Protein AF-0000000078759620 (afdb_homodimer)

Radius of gyration: 22.58 Å; Cα contacts (8 Å, |Δi|>4): 740; chains: 2; bounding box: 45×67×49 Å

InterPro domains:
  IPR012441 Protein of unknown function DUF1643 [PF07799] (22-163)

Solvent-accessible surface area (backbone atoms only — not comparable to full-atom values): 19292 Å² total; per-residue (Å²): 116,78,41,75,46,46,36,43,34,42,38,37,37,33,24,38,84,82,68,52,31,46,56,37,41,32,39,37,51,47,43,70,92,53,89,69,79,75,30,24,33,35,40,33,30,54,54,46,69,83,52,59,93,81,48,86,42,64,54,60,48,34,45,49,50,38,41,47,73,72,68,35,35,29,37,36,39,34,42,71,19,23,31,29,78,64,86,48,79,81,41,52,86,68,13,54,62,91,58,44,65,58,50,51,56,55,58,70,65,48,80,49,56,67,34,35,31,44,28,49,23,58,44,46,79,74,31,69,68,49,29,53,44,50,47,55,57,56,69,68,46,49,74,72,50,54,72,35,28,26,25,29,24,35,94,87,69,42,57,26,31,55,76,37,86,75,28,41,85,55,76,42,75,42,61,45,72,70,72,78,108,116,77,42,76,47,46,34,42,32,41,37,36,37,32,24,37,83,81,66,49,31,46,56,37,42,33,39,36,51,47,44,70,95,52,88,70,78,75,30,25,33,36,40,34,30,55,53,46,67,83,52,60,94,82,47,87,42,64,54,60,48,31,45,48,52,38,42,46,74,71,67,37,34,28,38,37,40,35,43,69,19,23,31,31,77,63,87,47,78,81,40,54,85,67,13,56,63,91,57,43,65,59,50,52,55,54,58,70,66,49,80,49,55,66,35,35,31,44,28,50,22,56,44,45,78,73,32,69,68,48,28,52,44,49,48,55,56,56,69,69,48,49,74,72,50,54,71,36,28,26,26,31,24,34,94,86,69,42,57,26,31,54,75,37,85,77,29,42,84,54,78,42,74,42,60,45,71,68,72,78,108

Foldseek 3Di:
DDDDKDKDKDWDWDADPVLQFTQKIKMFMDIPPDDDQAAEEEEEEAEAASDDSPDPPLQVVLVVLQCVVVPHRMYMYGYLFGGHPDPDPVCLVVRHDPCRLVVLLVVLPDPNYQAYEYQHFCCLVVPVSSVVSVVVSLVSHDPVHLQRYWYWAFPVRGGHHCPDPRPSNYTDIHHCVSSND/DDDDKDKDKDWDWDADPVLQFTQKIKMFMDIPPDDDQAAEEEEEEAEDASADSVDPPLQVVLVVLQCVVVPHRIYMYGYLFGGHPDPDPVCLVVRHDPCRLVVLLVVLPDPNYQAYEYQHFCCLVVPVSSVVSVVVSLVSHDPVHLQRYWYWAFPVRGGHHCPDPRPSNYTDIHHCVSSND

Sequence (362 aa):
MIEKELVTTQTEVWRDPHHTHRYVFKRQWAIKGKEAEDKLAVVITIRPTDTEPFTNDLSMLLIEKNIRQLGFTGFIAVNLFSYTKAKSPRVFLRGNDEQSLEILTTVFTEKKINTIIFACGSITATSQVAYEQAKTIYDQLSAKQKKMTKVLINAEGKLSHPLSIHVRNEWQLADHSLLFQMIEKELVTTQTEVWRDPHHTHRYVFKRQWAIKGKEAEDKLAVVITIRPTDTEPFTNDLSMLLIEKNIRQLGFTGFIAVNLFSYTKAKSPRVFLRGNDEQSLEILTTVFTEKKINTIIFACGSITATSQVAYEQAKTIYDQLSAKQKKMTKVLINAEGKLSHPLSIHVRNEWQLADHSLLFQ

pLDDT: mean 91.47, std 9.49, range [55.28, 98.81]

Nearest PDB structures (foldseek):
  8ew0-assembly1_E  TM=3.582E-01  e=7.496E-03  Bos taurus
  8ew0-assembly1_B  TM=3.559E-01  e=9.679E-03  Bos taurus
  8sk8-assembly1_A  TM=3.193E-01  e=7.496E-03  Homo sapiens
  8kgy-assembly1_D  TM=3.436E-01  e=2.691E-02  Homo sapiens
  2x7i-assembly1_A  TM=1.686E-01  e=7.006E-01  Staphylococcus aureus subsp. aureus MRSA252

Organism: Enterococcus faecium (strain ATCC BAA-472 / TX0016 / DO) (NCBI:txid333849)

Structure (mmCIF, N/CA/C/O backbone):
data_AF-0000000078759620-model_v1
#
loop_
_entity.id
_entity.type
_entity.pdbx_description
1 polymer 'DUF1643 domain-containing protein'
#
loop_
_atom_site.group_PDB
_atom_site.id
_atom_site.type_symbol
_atom_site.label_atom_id
_atom_site.label_alt_id
_atom_site.label_comp_id
_atom_site.label_asym_id
_atom_site.label_entity_id
_atom_site.label_seq_id
_atom_site.pdbx_PDB_ins_code
_atom_site.Cartn_x
_atom_site.Cartn_y
_atom_site.Cartn_z
_atom_site.occupancy
_atom_site.B_iso_or_equiv
_atom_site.auth_seq_id
_atom_site.auth_comp_id
_atom_site.auth_asym_id
_atom_site.auth_atom_id
_atom_site.pdbx_PDB_model_num
ATOM 1 N N . MET A 1 1 ? -21.203 10.5 15.758 1 86.19 1 MET A N 1
ATOM 2 C CA . MET A 1 1 ? -20.516 9.242 16.062 1 86.19 1 MET A CA 1
ATOM 3 C C . MET A 1 1 ? -19.375 8.984 15.086 1 86.19 1 MET A C 1
ATOM 5 O O . MET A 1 1 ? -19.5 9.305 13.898 1 86.19 1 MET A O 1
ATOM 9 N N . ILE A 1 2 ? -18.172 8.688 15.609 1 93 2 ILE A N 1
ATOM 10 C CA . ILE A 1 2 ? -17.016 8.43 14.758 1 93 2 ILE A CA 1
ATOM 11 C C . ILE A 1 2 ? -16.781 6.922 14.656 1 93 2 ILE A C 1
ATOM 13 O O . ILE A 1 2 ? -16.766 6.219 15.664 1 93 2 ILE A O 1
ATOM 17 N N . GLU A 1 3 ? -16.781 6.469 13.43 1 93.56 3 GLU A N 1
ATOM 18 C CA . GLU A 1 3 ? -16.438 5.074 13.172 1 93.56 3 GLU A CA 1
ATOM 19 C C . GLU A 1 3 ? -14.93 4.906 12.977 1 93.56 3 GLU A C 1
ATOM 21 O O . GLU A 1 3 ? -14.32 5.629 12.18 1 93.56 3 GLU A O 1
ATOM 26 N N . LYS A 1 4 ? -14.367 3.961 13.773 1 93.5 4 LYS A N 1
ATOM 27 C CA . LYS A 1 4 ? -12.953 3.641 13.648 1 93.5 4 LYS A CA 1
ATOM 28 C C . LYS A 1 4 ? -12.75 2.244 13.07 1 93.5 4 LYS A C 1
ATOM 30 O O . LYS A 1 4 ? -13.352 1.277 13.539 1 93.5 4 LYS A O 1
ATOM 35 N N . GLU A 1 5 ? -12.023 2.223 12.016 1 92.5 5 GLU A N 1
ATOM 36 C CA . GLU A 1 5 ? -11.656 0.955 11.391 1 92.5 5 GLU A CA 1
ATOM 37 C C . GLU A 1 5 ? -10.172 0.666 11.562 1 92.5 5 GLU A C 1
ATOM 39 O O . GLU A 1 5 ? -9.328 1.529 11.305 1 92.5 5 GLU A O 1
ATOM 44 N N . LEU A 1 6 ? -9.859 -0.523 12.102 1 94.38 6 LEU A N 1
ATOM 45 C CA . LEU A 1 6 ? -8.477 -0.938 12.312 1 94.38 6 LEU A CA 1
ATOM 46 C C . LEU A 1 6 ? -8.141 -2.164 11.469 1 94.38 6 LEU A C 1
ATOM 48 O O . LEU A 1 6 ? -8.828 -3.186 11.555 1 94.38 6 LEU A O 1
ATOM 52 N N . VAL A 1 7 ? -7.129 -2.039 10.641 1 92.88 7 VAL A N 1
ATOM 53 C CA . VAL A 1 7 ? -6.66 -3.133 9.797 1 92.88 7 VAL A CA 1
ATOM 54 C C . VAL A 1 7 ? -5.207 -3.463 10.141 1 92.88 7 VAL A C 1
ATOM 56 O O . VAL A 1 7 ? -4.359 -2.57 10.203 1 92.88 7 VAL A O 1
ATOM 59 N N . THR A 1 8 ? -4.934 -4.688 10.391 1 94.81 8 THR A N 1
ATOM 60 C CA . THR A 1 8 ? -3.57 -5.168 10.594 1 94.81 8 THR A CA 1
ATOM 61 C C . THR A 1 8 ? -3.09 -5.945 9.367 1 94.81 8 THR A C 1
ATOM 63 O O . THR A 1 8 ? -3.777 -6.852 8.898 1 94.81 8 THR A O 1
ATOM 66 N N . THR A 1 9 ? -1.981 -5.535 8.867 1 93 9 THR A N 1
ATOM 67 C CA . THR A 1 9 ? -1.406 -6.203 7.707 1 93 9 THR A CA 1
ATOM 68 C C . THR A 1 9 ? -0.021 -6.754 8.031 1 93 9 THR A C 1
ATOM 70 O O . THR A 1 9 ? 0.797 -6.07 8.648 1 93 9 THR A O 1
ATOM 73 N N . GLN A 1 10 ? 0.213 -7.98 7.691 1 95 10 GLN A N 1
ATOM 74 C CA . GLN A 1 10 ? 1.531 -8.602 7.781 1 95 10 GLN A CA 1
ATOM 75 C C . GLN A 1 10 ? 2.121 -8.844 6.395 1 95 10 GLN A C 1
ATOM 77 O O . GLN A 1 10 ? 1.461 -9.414 5.523 1 95 10 GLN A O 1
ATOM 82 N N . THR A 1 11 ? 3.301 -8.32 6.191 1 93.5 11 THR A N 1
ATOM 83 C CA . THR A 1 11 ? 4.016 -8.523 4.934 1 93.5 11 THR A CA 1
ATOM 84 C C . THR A 1 11 ? 5.316 -9.289 5.172 1 93.5 11 THR A C 1
ATOM 86 O O . THR A 1 11 ? 6.094 -8.938 6.062 1 93.5 11 THR A O 1
ATOM 89 N N . GLU A 1 12 ? 5.527 -10.312 4.434 1 94.5 12 GLU A N 1
ATOM 90 C CA . GLU A 1 12 ? 6.734 -11.133 4.512 1 94.5 12 GLU A CA 1
ATOM 91 C C . GLU A 1 12 ? 7.43 -11.219 3.156 1 94.5 12 GLU A C 1
ATOM 93 O O . GLU A 1 12 ? 6.777 -11.453 2.135 1 94.5 12 GLU A O 1
ATOM 98 N N . VAL A 1 13 ? 8.734 -10.977 3.164 1 93.62 13 VAL A N 1
ATOM 99 C CA . VAL A 1 13 ? 9.523 -11.07 1.937 1 93.62 13 VAL A CA 1
ATOM 100 C C . VAL A 1 13 ? 10.695 -12.023 2.141 1 93.62 13 VAL A C 1
ATOM 102 O O . VAL A 1 13 ? 11.398 -11.953 3.15 1 93.62 13 VAL A O 1
ATOM 105 N N . TRP A 1 14 ? 10.852 -12.961 1.197 1 95.62 14 TRP A N 1
ATOM 106 C CA . TRP A 1 14 ? 11.984 -13.891 1.188 1 95.62 14 TRP A CA 1
ATOM 107 C C . TRP A 1 14 ? 12.961 -13.547 0.074 1 95.62 14 TRP A C 1
ATOM 109 O O . TRP A 1 14 ? 12.578 -13.461 -1.096 1 95.62 14 TRP A O 1
ATOM 119 N N . ARG A 1 15 ? 14.242 -13.398 0.473 1 94.31 15 ARG A N 1
ATOM 120 C CA . ARG A 1 15 ? 15.281 -13.031 -0.483 1 94.31 15 ARG A CA 1
ATOM 121 C C . ARG A 1 15 ? 16.578 -13.789 -0.204 1 94.31 15 ARG A C 1
ATOM 123 O O . ARG A 1 15 ? 16.734 -14.383 0.861 1 94.31 15 ARG A O 1
ATOM 130 N N . ASP A 1 16 ? 17.344 -13.781 -1.254 1 94.25 16 ASP A N 1
ATOM 131 C CA . ASP A 1 16 ? 18.719 -14.219 -0.992 1 94.25 16 ASP A CA 1
ATOM 132 C C . ASP A 1 16 ? 19.5 -13.141 -0.252 1 94.25 16 ASP A C 1
ATOM 134 O O . ASP A 1 16 ? 19.109 -11.969 -0.248 1 94.25 16 ASP A O 1
ATOM 138 N N . PRO A 1 17 ? 20.609 -13.508 0.39 1 93.06 17 PRO A N 1
ATOM 139 C CA . PRO A 1 17 ? 21.359 -12.555 1.218 1 93.06 17 PRO A CA 1
ATOM 140 C C . PRO A 1 17 ? 21.891 -11.367 0.418 1 93.06 17 PRO A C 1
ATOM 142 O O . PRO A 1 17 ? 22.125 -10.297 0.981 1 93.06 17 PRO A O 1
ATOM 145 N N . HIS A 1 18 ? 22.078 -11.523 -0.892 1 90.94 18 HIS A N 1
ATOM 146 C CA . HIS A 1 18 ? 22.656 -10.461 -1.71 1 90.94 18 HIS A CA 1
ATOM 147 C C . HIS A 1 18 ? 21.562 -9.633 -2.383 1 90.94 18 HIS A C 1
ATOM 149 O O . HIS A 1 18 ? 21.859 -8.695 -3.123 1 90.94 18 HIS A O 1
ATOM 155 N N . HIS A 1 19 ? 20.328 -9.945 -2.188 1 89.81 19 HIS A N 1
ATOM 156 C CA . HIS A 1 19 ? 19.172 -9.227 -2.703 1 89.81 19 HIS A CA 1
ATOM 157 C C . HIS A 1 19 ? 19.172 -9.203 -4.227 1 89.81 19 HIS A C 1
ATOM 159 O O . HIS A 1 19 ? 18.844 -8.18 -4.832 1 89.81 19 HIS A O 1
ATOM 165 N N . THR A 1 20 ? 19.594 -10.281 -4.766 1 90.56 20 THR A N 1
ATOM 166 C CA . THR A 1 20 ? 19.547 -10.43 -6.219 1 90.56 20 THR A CA 1
ATOM 167 C C . THR A 1 20 ? 18.344 -11.281 -6.629 1 90.56 20 THR A C 1
ATOM 169 O O . THR A 1 20 ? 17.922 -11.258 -7.789 1 90.56 20 THR A O 1
ATOM 172 N N . HIS A 1 21 ? 17.859 -12.086 -5.688 1 93.31 21 HIS A N 1
ATOM 173 C CA . HIS A 1 21 ? 16.672 -12.898 -5.898 1 93.31 21 HIS A CA 1
ATOM 174 C C . HIS A 1 21 ? 15.609 -12.594 -4.852 1 93.31 21 HIS A C 1
ATOM 176 O O . HIS A 1 21 ? 15.906 -12.5 -3.658 1 93.31 21 HIS A O 1
ATOM 182 N N . ARG A 1 22 ? 14.508 -12.367 -5.254 1 94.31 22 ARG A N 1
ATOM 183 C CA . ARG A 1 22 ? 13.344 -12.375 -4.379 1 94.31 22 ARG A CA 1
ATOM 184 C C . ARG A 1 22 ? 12.438 -13.562 -4.688 1 94.31 22 ARG A C 1
ATOM 186 O O . ARG A 1 22 ? 11.945 -13.703 -5.809 1 94.31 22 ARG A O 1
ATOM 193 N N . TYR A 1 23 ? 12.125 -14.328 -3.699 1 96 23 TYR A N 1
ATOM 194 C CA . TYR A 1 23 ? 11.43 -15.594 -3.908 1 96 23 TYR A CA 1
ATOM 195 C C . TYR A 1 23 ? 9.945 -15.453 -3.607 1 96 23 TYR A C 1
ATOM 197 O O . TYR A 1 23 ? 9.109 -16.047 -4.297 1 96 23 TYR A O 1
ATOM 205 N N . VAL A 1 24 ? 9.719 -14.734 -2.521 1 96.25 24 VAL A N 1
ATOM 206 C CA . VAL A 1 24 ? 8.352 -14.695 -2.023 1 96.25 24 VAL A CA 1
ATOM 207 C C . VAL A 1 24 ? 8.016 -13.289 -1.538 1 96.25 24 VAL A C 1
ATOM 209 O O . VAL A 1 24 ? 8.836 -12.633 -0.888 1 96.25 24 VAL A O 1
ATOM 212 N N . PHE A 1 25 ? 6.938 -12.766 -1.889 1 94.62 25 PHE A N 1
ATOM 213 C CA . PHE A 1 25 ? 6.246 -11.664 -1.239 1 94.62 25 PHE A CA 1
ATOM 214 C C . PHE A 1 25 ? 4.875 -12.094 -0.736 1 94.62 25 PHE A C 1
ATOM 216 O O . PHE A 1 25 ? 4.004 -12.453 -1.53 1 94.62 25 PHE A O 1
ATOM 223 N N . LYS A 1 26 ? 4.699 -12.125 0.523 1 95.62 26 LYS A N 1
ATOM 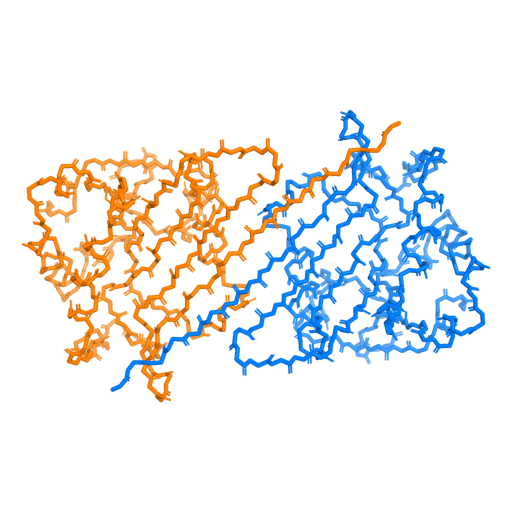224 C CA . LYS A 1 26 ? 3.439 -12.547 1.13 1 95.62 26 LYS A CA 1
ATOM 225 C C . LYS A 1 26 ? 2.809 -11.414 1.936 1 95.62 26 LYS A C 1
ATOM 227 O O . LYS A 1 26 ? 3.49 -10.75 2.719 1 95.62 26 LYS A O 1
ATOM 232 N N . ARG A 1 27 ? 1.529 -11.18 1.748 1 94.75 27 ARG A N 1
ATOM 233 C CA . ARG A 1 27 ? 0.808 -10.156 2.5 1 94.75 27 ARG A CA 1
ATOM 234 C C . ARG A 1 27 ? -0.561 -10.664 2.941 1 94.75 27 ARG A C 1
ATOM 236 O O . ARG A 1 27 ? -1.292 -11.266 2.146 1 94.75 27 ARG A O 1
ATOM 243 N N . GLN A 1 28 ? -0.867 -10.5 4.18 1 95.69 28 GLN A N 1
ATOM 244 C CA . GLN A 1 28 ? -2.141 -10.891 4.773 1 95.69 28 GLN A CA 1
ATOM 245 C C . GLN A 1 28 ? -2.709 -9.766 5.641 1 95.69 28 GLN A C 1
ATOM 247 O O . GLN A 1 28 ? -1.956 -9.039 6.289 1 95.69 28 GLN A O 1
ATOM 252 N N . TRP A 1 29 ? -3.977 -9.648 5.648 1 94.31 29 TRP A N 1
ATOM 253 C CA . TRP A 1 29 ? -4.602 -8.57 6.406 1 94.31 29 TRP A CA 1
ATOM 254 C C . TRP A 1 29 ? -5.809 -9.078 7.184 1 94.31 29 TRP A C 1
ATOM 256 O O . TRP A 1 29 ? -6.426 -10.078 6.805 1 94.31 29 TRP A O 1
ATOM 266 N N . ALA A 1 30 ? -6.062 -8.438 8.258 1 94.56 30 ALA A N 1
ATOM 267 C CA . ALA A 1 30 ? -7.215 -8.695 9.117 1 94.56 30 ALA A CA 1
ATOM 268 C C . ALA A 1 30 ? -7.867 -7.395 9.57 1 94.56 30 ALA A C 1
ATOM 270 O O . ALA A 1 30 ? -7.176 -6.402 9.82 1 94.56 30 ALA A O 1
ATOM 271 N N . ILE A 1 31 ? -9.141 -7.395 9.586 1 91.12 31 ILE A N 1
ATOM 272 C CA . ILE A 1 31 ? -9.898 -6.25 10.07 1 91.12 31 ILE A CA 1
ATOM 273 C C . ILE A 1 31 ? -10.43 -6.539 11.477 1 91.12 31 ILE A C 1
ATOM 275 O O . ILE A 1 31 ? -11.078 -7.562 11.703 1 91.12 31 ILE A O 1
ATOM 279 N N . LYS A 1 32 ? -10.094 -5.609 12.391 1 92 32 LYS A N 1
ATOM 280 C CA . LYS A 1 32 ? -10.539 -5.816 13.766 1 92 32 LYS A CA 1
ATOM 281 C C . LYS A 1 32 ? -12.062 -5.934 13.836 1 92 32 LYS A C 1
ATOM 283 O O . LYS A 1 32 ? -12.781 -5.105 13.266 1 92 32 LYS A O 1
ATOM 288 N N . GLY A 1 33 ? -12.539 -6.883 14.516 1 91.19 33 GLY A N 1
ATOM 289 C CA . GLY A 1 33 ? -13.969 -7.066 14.711 1 91.19 33 GLY A CA 1
ATOM 290 C C . GLY A 1 33 ? -14.648 -7.793 13.57 1 91.19 33 GLY A C 1
ATOM 291 O O . GLY A 1 33 ? -15.844 -8.062 13.617 1 91.19 33 GLY A O 1
ATOM 292 N N . LYS A 1 34 ? -13.938 -8 12.5 1 88.12 34 LYS A N 1
ATOM 293 C CA . LYS A 1 34 ? -14.453 -8.766 11.375 1 88.12 34 LYS A CA 1
ATOM 294 C C . LYS A 1 34 ? -13.641 -10.047 11.156 1 88.12 34 LYS A C 1
ATOM 296 O O . LYS A 1 34 ? -12.789 -10.109 10.273 1 88.12 34 LYS A O 1
ATOM 301 N N . GLU A 1 35 ? -13.875 -11.008 12.008 1 86.31 35 GLU A N 1
ATOM 302 C CA . GLU A 1 35 ? -13.133 -12.266 11.906 1 86.31 35 GLU A CA 1
ATOM 303 C C . GLU A 1 35 ? -13.477 -13 10.617 1 86.31 35 GLU A C 1
ATOM 305 O O . GLU A 1 35 ? -14.648 -13.125 10.25 1 86.31 35 GLU A O 1
ATOM 310 N N . ALA A 1 36 ? -12.539 -13.25 9.844 1 88.25 36 ALA A N 1
ATOM 311 C CA . ALA A 1 36 ? -12.68 -14.031 8.617 1 88.25 36 ALA A CA 1
ATOM 312 C C . ALA A 1 36 ? -11.641 -15.141 8.555 1 88.25 36 ALA A C 1
ATOM 314 O O . ALA A 1 36 ? -10.539 -15.008 9.094 1 88.25 36 ALA A O 1
ATOM 315 N N . GLU A 1 37 ? -12.031 -16.219 8 1 92.06 37 GLU A N 1
ATOM 316 C CA . GLU A 1 37 ? -11.07 -17.281 7.73 1 92.06 37 GLU A CA 1
ATOM 317 C C . GLU A 1 37 ? -9.992 -16.812 6.75 1 92.06 37 GLU A C 1
ATOM 319 O O . GLU A 1 37 ? -10.289 -16.109 5.789 1 92.06 37 GLU A O 1
ATOM 324 N N . ASP A 1 38 ? -8.812 -17.234 7.039 1 93.06 38 ASP A N 1
ATOM 325 C CA . ASP A 1 38 ? -7.723 -16.891 6.129 1 93.06 38 ASP A CA 1
ATOM 326 C C . ASP A 1 38 ? -7.922 -17.562 4.766 1 93.06 38 ASP A C 1
ATOM 328 O O . ASP A 1 38 ? -8.102 -18.781 4.684 1 93.06 38 ASP A O 1
ATOM 332 N N . LYS A 1 39 ? -7.992 -16.828 3.812 1 96.88 39 LYS A N 1
ATOM 333 C CA . LYS A 1 39 ? -8.047 -17.25 2.416 1 96.88 39 LYS A CA 1
ATOM 334 C C . LYS A 1 39 ? -6.93 -16.594 1.601 1 96.88 39 LYS A C 1
ATOM 336 O O . LYS A 1 39 ? -6.949 -15.391 1.361 1 96.88 39 LYS A O 1
ATOM 341 N N . LEU A 1 40 ? -6.012 -17.469 1.155 1 98.25 40 LEU A N 1
ATOM 342 C CA . LEU A 1 40 ? -4.844 -16.938 0.466 1 98.25 40 LEU A CA 1
ATOM 343 C C . LEU A 1 40 ? -4.875 -17.281 -1.016 1 98.25 40 LEU A C 1
ATOM 345 O O . LEU A 1 40 ? -5.246 -18.406 -1.382 1 98.25 40 LEU A O 1
ATOM 349 N N . ALA A 1 41 ? -4.559 -16.359 -1.844 1 98.69 41 ALA A N 1
ATOM 350 C CA . ALA A 1 41 ? -4.289 -16.625 -3.254 1 98.69 41 ALA A CA 1
ATOM 351 C C . ALA A 1 41 ? -2.787 -16.609 -3.537 1 98.69 41 ALA A C 1
ATOM 353 O O . ALA A 1 41 ? -2.064 -15.758 -3.008 1 98.69 41 ALA A O 1
ATOM 354 N N . VAL A 1 42 ? -2.338 -17.562 -4.27 1 98.75 42 VAL A N 1
ATOM 355 C CA . VAL A 1 42 ? -0.999 -17.453 -4.836 1 98.75 42 VAL A CA 1
ATOM 356 C C . VAL A 1 42 ? -1.068 -16.766 -6.203 1 98.75 42 VAL A C 1
ATOM 358 O O . VAL A 1 42 ? -1.897 -17.141 -7.039 1 98.75 42 VAL A O 1
ATOM 361 N N . VAL A 1 43 ? -0.296 -15.734 -6.402 1 98.38 43 VAL A N 1
ATOM 362 C CA . VAL A 1 43 ? -0.225 -15.055 -7.688 1 98.38 43 VAL A CA 1
ATOM 363 C C . VAL A 1 43 ? 1.174 -15.211 -8.281 1 98.38 43 VAL A C 1
ATOM 365 O O . VAL A 1 43 ? 2.16 -14.773 -7.68 1 98.38 43 VAL A O 1
ATOM 368 N N . ILE A 1 44 ? 1.255 -15.859 -9.414 1 98.19 44 ILE A N 1
ATOM 369 C CA . ILE A 1 44 ? 2.525 -16.109 -10.086 1 98.19 44 ILE A CA 1
ATOM 370 C C . ILE A 1 44 ? 2.705 -15.141 -11.242 1 98.19 44 ILE A C 1
ATOM 372 O O . ILE A 1 44 ? 1.932 -15.164 -12.203 1 98.19 44 ILE A O 1
ATOM 376 N N . THR A 1 45 ? 3.678 -14.289 -11.18 1 96.81 45 THR A N 1
ATOM 377 C CA . THR A 1 45 ? 4.008 -13.383 -12.273 1 96.81 45 THR A CA 1
ATOM 378 C C . THR A 1 45 ? 5.391 -13.695 -12.836 1 96.81 45 THR A C 1
ATOM 380 O O . THR A 1 45 ? 5.906 -14.805 -12.648 1 96.81 45 THR A O 1
ATOM 383 N N . ILE A 1 46 ? 5.992 -12.766 -13.617 1 95 46 ILE A N 1
ATOM 384 C CA . ILE A 1 46 ? 7.168 -13.078 -14.422 1 95 46 ILE A CA 1
ATOM 385 C C . ILE A 1 46 ? 8.43 -12.977 -13.562 1 95 46 ILE A C 1
ATOM 387 O O . ILE A 1 46 ? 9.172 -13.945 -13.43 1 95 46 ILE A O 1
ATOM 391 N N . ARG A 1 47 ? 8.711 -11.844 -13.047 1 92.44 47 ARG A N 1
ATOM 392 C CA . ARG A 1 47 ? 9.883 -11.539 -12.242 1 92.44 47 ARG A CA 1
ATOM 393 C C . ARG A 1 47 ? 9.594 -10.398 -11.273 1 92.44 47 ARG A C 1
ATOM 395 O O . ARG A 1 47 ? 8.727 -9.562 -11.523 1 92.44 47 ARG A O 1
ATOM 402 N N . PRO A 1 48 ? 10.336 -10.453 -10.148 1 89.81 48 PRO A N 1
ATOM 403 C CA . PRO A 1 48 ? 10.125 -9.352 -9.203 1 89.81 48 PRO A CA 1
ATOM 404 C C . PRO A 1 48 ? 10.867 -8.078 -9.602 1 89.81 48 PRO A C 1
ATOM 406 O O . PRO A 1 48 ? 11.867 -8.141 -10.328 1 89.81 48 PRO A O 1
ATOM 409 N N . THR A 1 49 ? 10.258 -7.016 -9.312 1 74.62 49 THR A N 1
ATOM 410 C CA . THR A 1 49 ? 10.992 -5.766 -9.445 1 74.62 49 THR A CA 1
ATOM 411 C C . THR A 1 49 ? 11.719 -5.418 -8.148 1 74.62 49 THR A C 1
ATOM 413 O O . THR A 1 49 ? 11.305 -5.848 -7.07 1 74.62 49 THR A O 1
ATOM 416 N N . ASP A 1 50 ? 13 -5.113 -8.195 1 60.78 50 ASP A N 1
ATOM 417 C CA . ASP A 1 50 ? 13.828 -4.785 -7.035 1 60.78 50 ASP A CA 1
ATOM 418 C C . ASP A 1 50 ? 13.156 -3.732 -6.156 1 60.78 50 ASP A C 1
ATOM 420 O O . ASP A 1 50 ? 13.461 -2.543 -6.262 1 60.78 50 ASP A O 1
ATOM 424 N N . THR A 1 51 ? 11.953 -4.012 -5.879 1 57.12 51 THR A N 1
ATOM 425 C CA . THR A 1 51 ? 11.414 -2.916 -5.078 1 57.12 51 THR A CA 1
ATOM 426 C C . THR A 1 51 ? 11.336 -3.311 -3.605 1 57.12 51 THR A C 1
ATOM 428 O O . THR A 1 51 ? 11.211 -4.492 -3.281 1 57.12 51 THR A O 1
ATOM 431 N N . GLU A 1 52 ? 11.805 -2.508 -2.77 1 58.81 52 GLU A N 1
ATOM 432 C CA . GLU A 1 52 ? 11.625 -2.65 -1.328 1 58.81 52 GLU A CA 1
ATOM 433 C C . GLU A 1 52 ? 10.195 -3.055 -0.987 1 58.81 52 GLU A C 1
ATOM 435 O O . GLU A 1 52 ? 9.25 -2.641 -1.662 1 58.81 52 GLU A O 1
ATOM 440 N N . PRO A 1 53 ? 10.055 -4.164 -0.116 1 55.28 53 PRO A N 1
ATOM 441 C CA . PRO A 1 53 ? 8.75 -4.699 0.275 1 55.28 53 PRO A CA 1
ATOM 442 C C . PRO A 1 53 ? 7.707 -3.604 0.491 1 55.28 53 PRO A C 1
ATOM 444 O O . PRO A 1 53 ? 6.504 -3.867 0.407 1 55.28 53 PRO A O 1
ATOM 447 N N . PHE A 1 54 ? 8.203 -2.498 0.901 1 56.78 54 PHE A N 1
ATOM 448 C CA . PHE A 1 54 ? 7.242 -1.464 1.268 1 56.78 54 PHE A CA 1
ATOM 449 C C . PHE A 1 54 ? 7.035 -0.484 0.118 1 56.78 54 PHE A C 1
ATOM 451 O O . PHE A 1 54 ? 6.227 0.44 0.221 1 56.78 54 PHE A O 1
ATOM 458 N N . THR A 1 55 ? 7.867 -0.857 -0.907 1 56.81 55 THR A N 1
ATOM 459 C CA . THR A 1 55 ? 7.812 0.124 -1.985 1 56.81 55 THR A CA 1
ATOM 460 C C . THR A 1 55 ? 6.566 -0.079 -2.838 1 56.81 55 THR A C 1
ATOM 462 O O . THR A 1 55 ? 5.922 -1.127 -2.766 1 56.81 55 THR A O 1
ATOM 465 N N . ASN A 1 56 ? 6.027 1.094 -3.338 1 59.06 56 ASN A N 1
ATOM 466 C CA . ASN A 1 56 ? 4.992 1.435 -4.305 1 59.06 56 ASN A CA 1
ATOM 467 C C . ASN A 1 56 ? 5.125 0.613 -5.586 1 59.06 56 ASN A C 1
ATOM 469 O O . ASN A 1 56 ? 5.176 1.169 -6.684 1 59.06 56 ASN A O 1
ATOM 473 N N . ASP A 1 57 ? 5.309 -0.601 -5.398 1 73.81 57 ASP A N 1
ATOM 474 C CA . ASP A 1 57 ? 5.285 -1.455 -6.582 1 73.81 57 ASP A CA 1
ATOM 475 C C . ASP A 1 57 ? 3.869 -1.588 -7.141 1 73.81 57 ASP A C 1
ATOM 477 O O . ASP A 1 57 ? 2.994 -2.166 -6.492 1 73.81 57 ASP A O 1
ATOM 481 N N . LEU A 1 58 ? 3.662 -0.944 -8.305 1 79.25 58 LEU A N 1
ATOM 482 C CA . LEU A 1 58 ? 2.346 -0.889 -8.93 1 79.25 58 LEU A CA 1
ATOM 483 C C . LEU A 1 58 ? 1.765 -2.289 -9.102 1 79.25 58 LEU A C 1
ATOM 485 O O . LEU A 1 58 ? 0.563 -2.494 -8.914 1 79.25 58 LEU A O 1
ATOM 489 N N . SER A 1 59 ? 2.672 -3.26 -9.398 1 86.88 59 SER A N 1
ATOM 490 C CA . SER A 1 59 ? 2.166 -4.621 -9.555 1 86.88 59 SER A CA 1
ATOM 491 C C . SER A 1 59 ? 1.56 -5.141 -8.258 1 86.88 59 SER A C 1
ATOM 493 O O . SER A 1 59 ? 0.453 -5.684 -8.258 1 86.88 59 SER A O 1
ATOM 495 N N . MET A 1 60 ? 2.27 -4.953 -7.113 1 89.31 60 MET A N 1
ATOM 496 C CA . MET A 1 60 ? 1.788 -5.445 -5.824 1 89.31 60 MET A CA 1
ATOM 497 C C . MET A 1 60 ? 0.508 -4.727 -5.414 1 89.31 60 MET A C 1
ATOM 499 O O . MET A 1 60 ? -0.394 -5.336 -4.836 1 89.31 60 MET A O 1
ATOM 503 N N . LEU A 1 61 ? 0.472 -3.455 -5.734 1 84.19 61 LEU A N 1
ATOM 504 C CA . LEU A 1 61 ? -0.727 -2.684 -5.426 1 84.19 61 LEU A CA 1
ATOM 505 C C . LEU A 1 61 ? -1.931 -3.221 -6.191 1 84.19 61 LEU A C 1
ATOM 507 O O . LEU A 1 61 ? -3.01 -3.395 -5.617 1 84.19 61 LEU A O 1
ATOM 511 N N . LEU A 1 62 ? -1.739 -3.412 -7.465 1 89 62 LEU A N 1
ATOM 512 C CA . LEU A 1 62 ? -2.83 -3.889 -8.312 1 89 62 LEU A CA 1
ATOM 513 C C . LEU A 1 62 ? -3.223 -5.312 -7.938 1 89 62 LEU A C 1
ATOM 515 O O . LEU A 1 62 ? -4.406 -5.664 -7.965 1 89 62 LEU A O 1
ATOM 519 N N . ILE A 1 63 ? -2.234 -6.102 -7.578 1 93.06 63 ILE A N 1
ATOM 520 C CA . ILE A 1 63 ? -2.52 -7.457 -7.113 1 93.06 63 ILE A CA 1
ATOM 521 C C . ILE A 1 63 ? -3.338 -7.398 -5.824 1 93.06 63 ILE A C 1
ATOM 523 O O . ILE A 1 63 ? -4.387 -8.039 -5.719 1 93.06 63 ILE A O 1
ATOM 527 N N . GLU A 1 64 ? -2.906 -6.645 -4.891 1 91.62 64 GLU A N 1
ATOM 528 C CA . GLU A 1 64 ? -3.625 -6.559 -3.625 1 91.62 64 GLU A CA 1
ATOM 529 C C . GLU A 1 64 ? -5.055 -6.062 -3.832 1 91.62 64 GLU A C 1
ATOM 531 O O . GLU A 1 64 ? -6 -6.621 -3.275 1 91.62 64 GLU A O 1
ATOM 536 N N . LYS A 1 65 ? -5.188 -5.012 -4.586 1 88.44 65 LYS A N 1
ATOM 537 C CA . LYS A 1 65 ? -6.508 -4.453 -4.867 1 88.44 65 LYS A CA 1
ATOM 538 C C . LYS A 1 65 ? -7.453 -5.527 -5.402 1 88.44 65 LYS A C 1
ATOM 540 O O . LYS A 1 65 ? -8.57 -5.68 -4.91 1 88.44 65 LYS A O 1
ATOM 545 N N . ASN A 1 66 ? -7.02 -6.238 -6.363 1 94.12 66 ASN A N 1
ATOM 546 C CA . ASN A 1 66 ? -7.883 -7.211 -7.027 1 94.12 66 ASN A CA 1
ATOM 547 C C . ASN A 1 66 ? -8.094 -8.453 -6.168 1 94.12 66 ASN A C 1
ATOM 549 O O . ASN A 1 66 ? -9.172 -9.047 -6.184 1 94.12 66 ASN A O 1
ATOM 553 N N . ILE A 1 67 ? -7.059 -8.828 -5.352 1 95.69 67 ILE A N 1
ATOM 554 C CA . ILE A 1 67 ? -7.191 -9.969 -4.441 1 95.69 67 ILE A CA 1
ATOM 555 C C . ILE A 1 67 ? -8.203 -9.633 -3.348 1 95.69 67 ILE A C 1
ATOM 557 O O . ILE A 1 67 ? -9.008 -10.484 -2.963 1 95.69 67 ILE A O 1
ATOM 561 N N . ARG A 1 68 ? -8.203 -8.43 -2.871 1 92.19 68 ARG A N 1
ATOM 562 C CA . ARG A 1 68 ? -9.203 -7.98 -1.912 1 92.19 68 ARG A CA 1
ATOM 563 C C . ARG A 1 68 ? -10.602 -8.023 -2.521 1 92.19 68 ARG A C 1
ATOM 565 O O . ARG A 1 68 ? -11.547 -8.5 -1.89 1 92.19 68 ARG A O 1
ATOM 572 N N . GLN A 1 69 ? -10.711 -7.566 -3.715 1 92.69 69 GLN A N 1
ATOM 573 C CA . GLN A 1 69 ? -12 -7.543 -4.402 1 92.69 69 GLN A CA 1
ATOM 574 C C . GLN A 1 69 ? -12.539 -8.953 -4.605 1 92.69 69 GLN A C 1
ATOM 576 O O . GLN A 1 69 ? -13.758 -9.164 -4.605 1 92.69 69 GLN A O 1
ATOM 581 N N . LEU A 1 70 ? -11.672 -9.875 -4.754 1 95.88 70 LEU A N 1
ATOM 582 C CA . LEU A 1 70 ? -12.07 -11.266 -4.957 1 95.88 70 LEU A CA 1
ATOM 583 C C . LEU A 1 70 ? -12.414 -11.93 -3.629 1 95.88 70 LEU A C 1
ATOM 585 O O . LEU A 1 70 ? -12.828 -13.094 -3.602 1 95.88 70 LEU A O 1
ATOM 589 N N . GLY A 1 71 ? -12.188 -11.273 -2.516 1 93.94 71 GLY A N 1
ATOM 590 C CA . GLY A 1 71 ? -12.664 -11.742 -1.223 1 93.94 71 GLY A CA 1
ATOM 591 C C . GLY A 1 71 ? -11.602 -12.469 -0.425 1 93.94 71 GLY A C 1
ATOM 592 O O . GLY A 1 71 ? -11.906 -13.125 0.575 1 93.94 71 GLY A O 1
ATOM 593 N N . PHE A 1 72 ? -10.375 -12.367 -0.851 1 96.81 72 PHE A N 1
ATOM 594 C CA . PHE A 1 72 ? -9.289 -13.016 -0.123 1 96.81 72 PHE A CA 1
ATOM 595 C C . PHE A 1 72 ? -8.82 -12.141 1.033 1 96.81 72 PHE A C 1
ATOM 597 O O . PHE A 1 72 ? -9.102 -10.938 1.068 1 96.81 72 PHE A O 1
ATOM 604 N N . THR A 1 73 ? -8.109 -12.758 1.999 1 96.31 73 THR A N 1
ATOM 605 C CA . THR A 1 73 ? -7.578 -12.047 3.156 1 96.31 73 THR A CA 1
ATOM 606 C C . THR A 1 73 ? -6.07 -11.875 3.039 1 96.31 73 THR A C 1
ATOM 608 O O . THR A 1 73 ? -5.41 -11.453 3.992 1 96.31 73 THR A O 1
ATOM 611 N N . GLY A 1 74 ? -5.488 -12.273 1.946 1 96.25 74 GLY A N 1
ATOM 612 C CA . GLY A 1 74 ? -4.07 -12.125 1.667 1 96.25 74 GLY A CA 1
ATOM 613 C C . GLY A 1 74 ? -3.641 -12.797 0.375 1 96.25 74 GLY A C 1
ATOM 614 O O . GLY A 1 74 ? -4.457 -13.414 -0.309 1 96.25 74 GLY A O 1
ATOM 615 N N . PHE A 1 75 ? -2.393 -12.602 0.034 1 97.19 75 PHE A N 1
ATOM 616 C CA . PHE A 1 75 ? -1.84 -13.258 -1.146 1 97.19 75 PHE A CA 1
ATOM 617 C C . PHE A 1 75 ? -0.352 -13.539 -0.965 1 97.19 75 PHE A C 1
ATOM 619 O O . PHE A 1 75 ? 0.298 -12.93 -0.109 1 97.19 75 PHE A O 1
ATOM 626 N N . ILE A 1 76 ? 0.095 -14.547 -1.693 1 97.88 76 ILE A N 1
ATOM 627 C CA . ILE A 1 76 ? 1.51 -14.867 -1.847 1 97.88 76 ILE A CA 1
ATOM 628 C C . ILE A 1 76 ? 1.933 -14.656 -3.299 1 97.88 76 ILE A C 1
ATOM 630 O O . ILE A 1 76 ? 1.515 -15.398 -4.188 1 97.88 76 ILE A O 1
ATOM 634 N N . ALA A 1 77 ? 2.73 -13.625 -3.492 1 96.38 77 ALA A N 1
ATOM 635 C CA . ALA A 1 77 ? 3.26 -13.352 -4.824 1 96.38 77 ALA A CA 1
ATOM 636 C C . ALA A 1 77 ? 4.586 -14.07 -5.047 1 96.38 77 ALA A C 1
ATOM 638 O O . ALA A 1 77 ? 5.523 -13.914 -4.262 1 96.38 77 ALA A O 1
ATOM 639 N N . VAL A 1 78 ? 4.625 -14.875 -6.035 1 97.25 78 VAL A N 1
ATOM 640 C CA . VAL A 1 78 ? 5.836 -15.555 -6.492 1 97.25 78 VAL A CA 1
ATOM 641 C C . VAL A 1 78 ? 6.027 -15.312 -7.988 1 97.25 78 VAL A C 1
ATOM 643 O O . VAL A 1 78 ? 5.176 -14.703 -8.641 1 97.25 78 VAL A O 1
ATOM 646 N N . ASN A 1 79 ? 7.199 -15.781 -8.461 1 96.12 79 ASN A N 1
ATOM 647 C CA . ASN A 1 79 ? 7.523 -15.453 -9.844 1 96.12 79 ASN A CA 1
ATOM 648 C C . ASN A 1 79 ? 8.062 -16.672 -10.594 1 96.12 79 ASN A C 1
ATOM 650 O O . ASN A 1 79 ? 8.617 -17.594 -9.977 1 96.12 79 ASN A O 1
ATOM 654 N N . LEU A 1 80 ? 7.875 -16.625 -11.898 1 96.5 80 LEU A N 1
ATOM 655 C CA . LEU A 1 80 ? 8.531 -17.625 -12.734 1 96.5 80 LEU A CA 1
ATOM 656 C C . LEU A 1 80 ? 10.039 -17.609 -12.516 1 96.5 80 LEU A C 1
ATOM 658 O O . LEU A 1 80 ? 10.672 -18.672 -12.469 1 96.5 80 LEU A O 1
ATOM 662 N N . PHE A 1 81 ? 10.531 -16.391 -12.453 1 95.69 81 PHE A N 1
ATOM 663 C CA . PHE A 1 81 ? 11.961 -16.188 -12.266 1 95.69 81 PHE A CA 1
ATOM 664 C C . PHE A 1 81 ? 12.227 -15.297 -11.055 1 95.69 81 PHE A C 1
ATOM 666 O O . PHE A 1 81 ? 11.609 -14.242 -10.898 1 95.69 81 PHE A O 1
ATOM 673 N N . SER A 1 82 ? 13.141 -15.703 -10.234 1 94.75 82 SER A N 1
ATOM 674 C CA . SER A 1 82 ? 13.328 -15.023 -8.953 1 94.75 82 SER A CA 1
ATOM 675 C C . SER A 1 82 ? 14.328 -13.883 -9.078 1 94.75 82 SER A C 1
ATOM 677 O O . SER A 1 82 ? 14.438 -13.047 -8.18 1 94.75 82 SER A O 1
ATOM 679 N N . TYR A 1 83 ? 15.07 -13.781 -10.156 1 92.88 83 TYR A N 1
ATOM 680 C CA . TYR A 1 83 ? 16.109 -12.781 -10.344 1 92.88 83 TYR A CA 1
ATOM 681 C C . TYR A 1 83 ? 15.508 -11.391 -10.5 1 92.88 83 TYR A C 1
ATOM 683 O O . TYR A 1 83 ? 14.586 -11.188 -11.289 1 92.88 83 TYR A O 1
ATOM 691 N N . THR A 1 84 ? 16.031 -10.383 -9.82 1 89.06 84 THR A N 1
ATOM 692 C CA . THR A 1 84 ? 15.391 -9.078 -9.727 1 89.06 84 THR A CA 1
ATOM 693 C C . THR A 1 84 ? 15.992 -8.102 -10.742 1 89.06 84 THR A C 1
ATOM 695 O O . THR A 1 84 ? 15.445 -7.031 -10.984 1 89.06 84 THR A O 1
ATOM 698 N N . LYS A 1 85 ? 17.094 -8.414 -11.32 1 81.94 85 LYS A N 1
ATOM 699 C CA . LYS A 1 85 ? 17.781 -7.43 -12.141 1 81.94 85 LYS A CA 1
ATOM 700 C C . LYS A 1 85 ? 17.719 -7.805 -13.617 1 81.94 85 LYS A C 1
ATOM 702 O O . LYS A 1 85 ? 18.531 -7.332 -14.422 1 81.94 85 LYS A O 1
ATOM 707 N N . ALA A 1 86 ? 16.734 -8.633 -13.875 1 75.56 86 ALA A N 1
ATOM 708 C CA . ALA A 1 86 ? 16.641 -9.016 -15.281 1 75.56 86 ALA A CA 1
ATOM 709 C C . ALA A 1 86 ? 16.109 -7.855 -16.125 1 75.56 86 ALA A C 1
ATOM 711 O O . ALA A 1 86 ? 15.031 -7.332 -15.867 1 75.56 86 ALA A O 1
ATOM 712 N N . LYS A 1 87 ? 16.938 -7.336 -17 1 67.44 87 LYS A N 1
ATOM 713 C CA . LYS A 1 87 ? 16.578 -6.199 -17.844 1 67.44 87 LYS A CA 1
ATOM 714 C C . LYS A 1 87 ? 16.016 -6.664 -19.188 1 67.44 87 LYS A C 1
ATOM 716 O O . LYS A 1 87 ? 15.461 -5.859 -19.938 1 67.44 87 LYS A O 1
ATOM 721 N N . SER A 1 88 ? 16.188 -7.891 -19.516 1 66 88 SER A N 1
ATOM 722 C CA . SER A 1 88 ? 15.688 -8.438 -20.766 1 66 88 SER A CA 1
ATOM 723 C C . SER A 1 88 ? 15.305 -9.906 -20.625 1 66 88 SER A C 1
ATOM 725 O O . SER A 1 88 ? 15.812 -10.594 -19.734 1 66 88 SER A O 1
ATOM 727 N N . PRO A 1 89 ? 14.289 -10.328 -21.484 1 63.81 89 PRO A N 1
ATOM 728 C CA . PRO A 1 89 ? 13.875 -11.734 -21.438 1 63.81 89 PRO A CA 1
ATOM 729 C C . PRO A 1 89 ? 15.039 -12.695 -21.625 1 63.81 89 PRO A C 1
ATOM 731 O O . PRO A 1 89 ? 14.984 -13.836 -21.172 1 63.81 89 PRO A O 1
ATOM 734 N N . ARG A 1 90 ? 16.062 -12.328 -22.297 1 64.31 90 ARG A N 1
ATOM 735 C CA . ARG A 1 90 ? 17.219 -13.195 -22.531 1 64.31 90 ARG A CA 1
ATOM 736 C C . ARG A 1 90 ? 17.859 -13.633 -21.219 1 64.31 90 ARG A C 1
ATOM 738 O O . ARG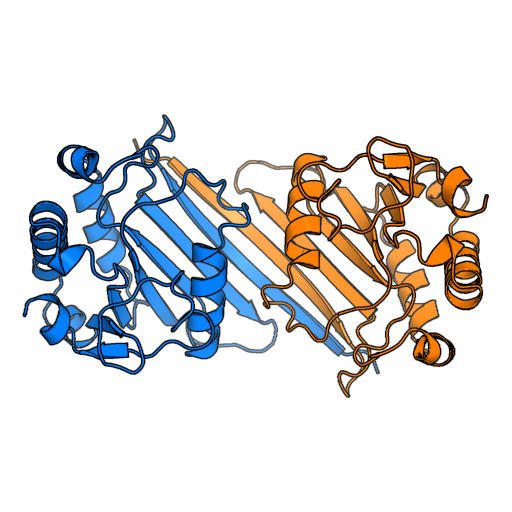 A 1 90 ? 18.484 -14.695 -21.156 1 64.31 90 ARG A O 1
ATOM 745 N N . VAL A 1 91 ? 17.422 -12.852 -20.234 1 66.38 91 VAL A N 1
ATOM 746 C CA . VAL A 1 91 ? 18.062 -13.109 -18.953 1 66.38 91 VAL A CA 1
ATOM 747 C C . VAL A 1 91 ? 17.281 -14.172 -18.172 1 66.38 91 VAL A C 1
ATOM 749 O O . VAL A 1 91 ? 17.766 -14.688 -17.156 1 66.38 91 VAL A O 1
ATOM 752 N N . PHE A 1 92 ? 16.266 -14.586 -18.812 1 72.19 92 PHE A N 1
ATOM 753 C CA . PHE A 1 92 ? 15.406 -15.547 -18.141 1 72.19 92 PHE A CA 1
ATOM 754 C C . PHE A 1 92 ? 16.109 -16.891 -17.984 1 72.19 92 PHE A C 1
ATOM 756 O O . PHE A 1 92 ? 15.836 -17.625 -17.031 1 72.19 92 PHE A O 1
ATOM 763 N N . LEU A 1 93 ? 17.078 -17.172 -18.875 1 71 93 LEU A N 1
ATOM 764 C CA . LEU A 1 93 ? 17.797 -18.438 -18.781 1 71 93 LEU A CA 1
ATOM 765 C C . LEU A 1 93 ? 18.562 -18.531 -17.453 1 71 93 LEU A C 1
ATOM 767 O O . LEU A 1 93 ? 18.734 -19.625 -16.906 1 71 93 LEU A O 1
ATOM 771 N N . ARG A 1 94 ? 18.891 -17.422 -16.844 1 78.94 94 ARG A N 1
ATOM 772 C CA . ARG A 1 94 ? 19.578 -17.359 -15.562 1 78.94 94 ARG A CA 1
ATOM 773 C C . ARG A 1 94 ? 18.703 -16.672 -14.516 1 78.94 94 ARG A C 1
ATOM 775 O O . ARG A 1 94 ? 19.219 -16 -13.617 1 78.94 94 ARG A O 1
ATOM 782 N N . GLY A 1 95 ? 17.422 -16.906 -14.82 1 92 95 GLY A N 1
ATOM 783 C CA . GLY A 1 95 ? 16.5 -16.141 -14.016 1 92 95 GLY A CA 1
ATOM 784 C C . GLY A 1 95 ? 16.203 -16.75 -12.656 1 92 95 GLY A C 1
ATOM 785 O O . GLY A 1 95 ? 15.578 -16.125 -11.805 1 92 95 GLY A O 1
ATOM 786 N N . ASN A 1 96 ? 16.703 -18 -12.477 1 94.5 96 ASN A N 1
ATOM 787 C CA . ASN A 1 96 ? 16.516 -18.703 -11.203 1 94.5 96 ASN A CA 1
ATOM 788 C C . ASN A 1 96 ? 17.844 -19.188 -10.625 1 94.5 96 ASN A C 1
ATOM 790 O O . ASN A 1 96 ? 18.812 -19.375 -11.359 1 94.5 96 ASN A O 1
ATOM 794 N N . ASP A 1 97 ? 17.891 -19.281 -9.336 1 94.44 97 ASP A N 1
ATOM 795 C CA . ASP A 1 97 ? 19.016 -19.938 -8.672 1 94.44 97 ASP A CA 1
ATOM 796 C C . ASP A 1 97 ? 18.594 -21.281 -8.086 1 94.44 97 ASP A C 1
ATOM 798 O O . ASP A 1 97 ? 17.516 -21.781 -8.398 1 94.44 97 ASP A O 1
ATOM 802 N N . GLU A 1 98 ? 19.406 -21.922 -7.352 1 93.38 98 GLU A N 1
ATOM 803 C CA . GLU A 1 98 ? 19.188 -23.297 -6.879 1 93.38 98 GLU A CA 1
ATOM 804 C C . GLU A 1 98 ? 18.047 -23.344 -5.867 1 93.38 98 GLU A C 1
ATOM 806 O O . GLU A 1 98 ? 17.438 -24.406 -5.668 1 93.38 98 GLU A O 1
ATOM 811 N N . GLN A 1 99 ? 17.688 -22.219 -5.266 1 95.62 99 GLN A N 1
ATOM 812 C CA . GLN A 1 99 ? 16.688 -22.188 -4.203 1 95.62 99 GLN A CA 1
ATOM 813 C C . GLN A 1 99 ? 15.305 -21.891 -4.766 1 95.62 99 GLN A C 1
ATOM 815 O O . GLN A 1 99 ? 14.297 -22.172 -4.113 1 95.62 99 GLN A O 1
ATOM 820 N N . SER A 1 100 ? 15.25 -21.359 -5.977 1 95.5 100 SER A N 1
ATOM 821 C CA . SER A 1 100 ? 14.023 -20.797 -6.527 1 95.5 100 SER A CA 1
ATOM 822 C C . SER A 1 100 ? 12.906 -21.828 -6.559 1 95.5 100 SER A C 1
ATOM 824 O O . SER A 1 100 ? 11.844 -21.609 -5.969 1 95.5 100 SER A O 1
ATOM 826 N N . LEU A 1 101 ? 13.172 -22.938 -7.18 1 93.06 101 LEU A N 1
ATOM 827 C CA . LEU A 1 101 ? 12.125 -23.938 -7.34 1 93.06 101 LEU A CA 1
ATOM 828 C C . LEU A 1 101 ? 11.758 -24.578 -6 1 93.06 101 LEU A C 1
ATOM 830 O O . LEU A 1 101 ? 10.594 -24.859 -5.742 1 93.06 101 LEU A O 1
ATOM 834 N N . GLU A 1 102 ? 12.695 -24.797 -5.164 1 95.12 102 GLU A N 1
ATOM 835 C CA . GLU A 1 102 ? 12.445 -25.375 -3.848 1 95.12 102 GLU A CA 1
ATOM 836 C C . GLU A 1 102 ? 11.547 -24.469 -3.01 1 95.12 102 GLU A C 1
ATOM 838 O O . GLU A 1 102 ? 10.648 -24.953 -2.314 1 95.12 102 GLU A O 1
ATOM 843 N N . ILE A 1 103 ? 11.805 -23.25 -3.053 1 96.88 103 ILE A N 1
ATOM 844 C CA . ILE A 1 103 ? 11.023 -22.281 -2.275 1 96.88 103 ILE A CA 1
ATOM 845 C C . ILE A 1 103 ? 9.586 -22.234 -2.807 1 96.88 103 ILE A C 1
ATOM 847 O O . ILE A 1 103 ? 8.633 -22.188 -2.029 1 96.88 103 ILE A O 1
ATOM 851 N N . LEU A 1 104 ? 9.438 -22.281 -4.129 1 96.38 104 LEU A N 1
ATOM 852 C CA . LEU A 1 104 ? 8.109 -22.328 -4.727 1 96.38 104 LEU A CA 1
ATOM 853 C C . LEU A 1 104 ? 7.324 -23.531 -4.219 1 96.38 104 LEU A C 1
ATOM 855 O O . LEU A 1 104 ? 6.16 -23.406 -3.836 1 96.38 104 LEU A O 1
ATOM 859 N N . THR A 1 105 ? 7.98 -24.641 -4.184 1 93.94 105 THR A N 1
ATOM 860 C CA . THR A 1 105 ? 7.344 -25.859 -3.701 1 93.94 105 THR A CA 1
ATOM 861 C C . THR A 1 105 ? 6.918 -25.719 -2.244 1 93.94 105 THR A C 1
ATOM 863 O O . THR A 1 105 ? 5.84 -26.172 -1.857 1 93.94 105 THR A O 1
ATOM 866 N N . THR A 1 106 ? 7.746 -25.094 -1.491 1 96.19 106 THR A N 1
ATOM 867 C CA . THR A 1 106 ? 7.43 -24.828 -0.092 1 96.19 106 THR A CA 1
ATOM 868 C C . THR A 1 106 ? 6.191 -23.938 0.027 1 96.19 106 THR A C 1
ATOM 870 O O . THR A 1 106 ? 5.328 -24.188 0.872 1 96.19 106 THR A O 1
ATOM 873 N N . VAL A 1 107 ? 6.098 -22.906 -0.788 1 97.25 107 VAL A N 1
ATOM 874 C CA . VAL A 1 107 ? 4.961 -21.984 -0.803 1 97.25 107 VAL A CA 1
ATOM 875 C C . VAL A 1 107 ? 3.67 -22.766 -1.041 1 97.25 107 VAL A C 1
ATOM 877 O O . VAL A 1 107 ? 2.662 -22.531 -0.37 1 97.25 107 VAL A O 1
ATOM 880 N N . PHE A 1 108 ? 3.717 -23.766 -1.907 1 97.31 108 PHE A N 1
ATOM 881 C CA . PHE A 1 108 ? 2.518 -24.484 -2.314 1 97.31 108 PHE A CA 1
ATOM 882 C C . PHE A 1 108 ? 2.039 -25.406 -1.205 1 97.31 108 PHE A C 1
ATOM 884 O O . PHE A 1 108 ? 0.914 -25.922 -1.251 1 97.31 108 PHE A O 1
ATOM 891 N N . THR A 1 109 ? 2.838 -25.609 -0.178 1 95.81 109 THR A N 1
ATOM 892 C CA . THR A 1 109 ? 2.424 -26.453 0.938 1 95.81 109 THR A CA 1
ATOM 893 C C . THR A 1 109 ? 1.59 -25.656 1.938 1 95.81 109 THR A C 1
ATOM 895 O O . THR A 1 109 ? 1.022 -26.219 2.873 1 95.81 109 THR A O 1
ATOM 898 N N . GLU A 1 110 ? 1.528 -24.391 1.745 1 95.38 110 GLU A N 1
ATOM 899 C CA . GLU A 1 110 ? 0.711 -23.547 2.617 1 95.38 110 GLU A CA 1
ATOM 900 C C . GLU A 1 110 ? -0.754 -23.969 2.574 1 95.38 110 GLU A C 1
ATOM 902 O O . GLU A 1 110 ? -1.375 -23.969 1.509 1 95.38 110 GLU A O 1
ATOM 907 N N . LYS A 1 111 ? -1.375 -24.266 3.705 1 93.19 111 LYS A N 1
ATOM 908 C CA . LYS A 1 111 ? -2.701 -24.875 3.797 1 93.19 111 LYS A CA 1
ATOM 909 C C . LYS A 1 111 ? -3.793 -23.844 3.488 1 93.19 111 LYS A C 1
ATOM 911 O O . LYS A 1 111 ? -4.891 -24.219 3.066 1 93.19 111 LYS A O 1
ATOM 916 N N . LYS A 1 112 ? -3.561 -22.641 3.684 1 95.75 112 LYS A N 1
ATOM 917 C CA . LYS A 1 112 ? -4.598 -21.625 3.564 1 95.75 112 LYS A CA 1
ATOM 918 C C . LYS A 1 112 ? -4.715 -21.125 2.127 1 95.75 112 LYS A C 1
ATOM 920 O O . LYS A 1 112 ? -5.465 -20.188 1.85 1 95.75 112 LYS A O 1
ATOM 925 N N . ILE A 1 113 ? -3.971 -21.766 1.226 1 97.69 113 ILE A N 1
ATOM 926 C CA . ILE A 1 113 ? -4.062 -21.391 -0.184 1 97.69 113 ILE A CA 1
ATOM 927 C C . ILE A 1 113 ? -5.379 -21.906 -0.766 1 97.69 113 ILE A C 1
ATOM 929 O O . ILE A 1 113 ? -5.68 -23.109 -0.669 1 97.69 113 ILE A O 1
ATOM 933 N N . ASN A 1 114 ? -6.137 -21.047 -1.373 1 97.69 114 ASN A N 1
ATOM 934 C CA . ASN A 1 114 ? -7.434 -21.391 -1.939 1 97.69 114 ASN A CA 1
ATOM 935 C C . ASN A 1 114 ? -7.41 -21.328 -3.465 1 97.69 114 ASN A C 1
ATOM 937 O O . ASN A 1 114 ? -8.234 -21.969 -4.121 1 97.69 114 ASN A O 1
ATOM 941 N N . THR A 1 115 ? -6.559 -20.562 -4.016 1 98.25 115 THR A N 1
ATOM 942 C CA . THR A 1 115 ? -6.449 -20.422 -5.465 1 98.25 115 THR A CA 1
ATOM 943 C C . THR A 1 115 ? -5.016 -20.094 -5.871 1 98.25 115 THR A C 1
ATOM 945 O O . THR A 1 115 ? -4.273 -19.484 -5.102 1 98.25 115 THR A O 1
ATOM 948 N N . ILE A 1 116 ? -4.609 -20.609 -7.004 1 98.62 116 ILE A N 1
ATOM 949 C CA . ILE A 1 116 ? -3.326 -20.312 -7.625 1 98.62 116 ILE A CA 1
ATOM 950 C C . ILE A 1 116 ? -3.555 -19.641 -8.977 1 98.62 116 ILE A C 1
ATOM 952 O O . ILE A 1 116 ? -4.199 -20.203 -9.859 1 98.62 116 ILE A O 1
ATOM 956 N N . ILE A 1 117 ? -3.047 -18.453 -9.125 1 98.81 117 ILE A N 1
ATOM 957 C CA . ILE A 1 117 ? -3.334 -17.656 -10.32 1 98.81 117 ILE A CA 1
ATOM 958 C C . ILE A 1 117 ? -2.045 -17.422 -11.102 1 98.81 117 ILE A C 1
ATOM 960 O O . ILE A 1 117 ? -1.134 -16.75 -10.617 1 98.81 117 ILE A O 1
ATOM 964 N N . PHE A 1 118 ? -1.963 -17.969 -12.289 1 98.69 118 PHE A N 1
ATOM 965 C CA . PHE A 1 118 ? -0.91 -17.562 -13.211 1 98.69 118 PHE A CA 1
ATOM 966 C C . PHE A 1 118 ? -1.26 -16.234 -13.883 1 98.69 118 PHE A C 1
ATOM 968 O O . PHE A 1 118 ? -2.213 -16.156 -14.664 1 98.69 118 PHE A O 1
ATOM 975 N N . ALA A 1 119 ? -0.486 -15.266 -13.625 1 98.31 119 ALA A N 1
ATOM 976 C CA . ALA A 1 119 ? -0.704 -13.914 -14.141 1 98.31 119 ALA A CA 1
ATOM 977 C C . ALA A 1 119 ? 0.532 -13.406 -14.875 1 98.31 119 ALA A C 1
ATOM 979 O O . ALA A 1 119 ? 0.989 -12.289 -14.633 1 98.31 119 ALA A O 1
ATOM 980 N N . CYS A 1 120 ? 1.037 -14.117 -15.812 1 96.56 120 CYS A N 1
ATOM 981 C CA . CYS A 1 120 ? 2.328 -13.875 -16.453 1 96.56 120 CYS A CA 1
ATOM 982 C C . CYS A 1 120 ? 2.158 -13.109 -17.75 1 96.56 120 CYS A C 1
ATOM 984 O O . CYS A 1 120 ? 3.141 -12.68 -18.359 1 96.56 120 CYS A O 1
ATOM 986 N N . GLY A 1 121 ? 0.931 -12.953 -18.172 1 95.75 121 GLY A N 1
ATOM 987 C CA . GLY A 1 121 ? 0.694 -12.289 -19.438 1 95.75 121 GLY A CA 1
ATOM 988 C C . GLY A 1 121 ? 1.065 -13.141 -20.641 1 95.75 121 GLY A C 1
ATOM 989 O O . GLY A 1 121 ? 0.965 -14.367 -20.594 1 95.75 121 GLY A O 1
ATOM 990 N N . SER A 1 122 ? 1.444 -12.484 -21.703 1 93.81 122 SER A N 1
ATOM 991 C CA . SER A 1 122 ? 1.656 -13.164 -22.969 1 93.81 122 SER A CA 1
ATOM 992 C C . SER A 1 122 ? 3.029 -13.828 -23.016 1 93.81 122 SER A C 1
ATOM 994 O O . SER A 1 122 ? 3.342 -14.555 -23.969 1 93.81 122 SER A O 1
ATOM 996 N N . ILE A 1 123 ? 3.762 -13.656 -22.016 1 93.5 123 ILE A N 1
ATOM 997 C CA . ILE A 1 123 ? 5.152 -14.102 -22.062 1 93.5 123 ILE A CA 1
ATOM 998 C C . ILE A 1 123 ? 5.199 -15.625 -22.156 1 93.5 123 ILE A C 1
ATOM 1000 O O . ILE A 1 123 ? 6.113 -16.172 -22.781 1 93.5 123 ILE A O 1
ATOM 1004 N N . THR A 1 124 ? 4.293 -16.328 -21.531 1 93.5 124 THR A N 1
ATOM 1005 C CA . THR A 1 124 ? 4.293 -17.797 -21.578 1 93.5 124 THR A CA 1
ATOM 1006 C C . THR A 1 124 ? 3.896 -18.281 -22.969 1 93.5 124 THR A C 1
ATOM 1008 O O . THR A 1 124 ? 4.113 -19.453 -23.312 1 93.5 124 THR A O 1
ATOM 1011 N N . ALA A 1 125 ? 3.326 -17.391 -23.75 1 91.88 125 ALA A N 1
ATOM 1012 C CA . ALA A 1 125 ? 2.969 -17.734 -25.125 1 91.88 125 ALA A CA 1
ATOM 1013 C C . ALA A 1 125 ? 4.082 -17.344 -26.094 1 91.88 125 ALA A C 1
ATOM 1015 O O . ALA A 1 125 ? 4.152 -17.859 -27.203 1 91.88 125 ALA A O 1
ATOM 1016 N N . THR A 1 126 ? 4.926 -16.438 -25.688 1 91.69 126 THR A N 1
ATOM 1017 C CA . THR A 1 126 ? 5.859 -15.875 -26.656 1 91.69 126 THR A CA 1
ATOM 1018 C C . THR A 1 126 ? 7.293 -16.281 -26.328 1 91.69 126 THR A C 1
ATOM 1020 O O . THR A 1 126 ? 8.188 -16.141 -27.156 1 91.69 126 THR A O 1
ATOM 1023 N N . SER A 1 127 ? 7.551 -16.719 -25.156 1 91.88 127 SER A N 1
ATOM 1024 C CA . SER A 1 127 ? 8.875 -17.141 -24.719 1 91.88 127 SER A CA 1
ATOM 1025 C C . SER A 1 127 ? 8.883 -18.609 -24.312 1 91.88 127 SER A C 1
ATOM 1027 O O . SER A 1 127 ? 8.195 -19 -23.359 1 91.88 127 SER A O 1
ATOM 1029 N N . GLN A 1 128 ? 9.75 -19.359 -25.031 1 93.12 128 GLN A N 1
ATOM 1030 C CA . GLN A 1 128 ? 9.844 -20.781 -24.734 1 93.12 128 GLN A CA 1
ATOM 1031 C C . GLN A 1 128 ? 10.344 -21 -23.312 1 93.12 128 GLN A C 1
ATOM 1033 O O . GLN A 1 128 ? 9.867 -21.906 -22.609 1 93.12 128 GLN A O 1
ATOM 1038 N N . VAL A 1 129 ? 11.266 -20.203 -22.922 1 93.12 129 VAL A N 1
ATOM 1039 C CA . VAL A 1 129 ? 11.844 -20.344 -21.594 1 93.12 129 VAL A CA 1
ATOM 1040 C C . VAL A 1 129 ? 10.781 -20.094 -20.531 1 93.12 129 VAL A C 1
ATOM 1042 O O . VAL A 1 129 ? 10.672 -20.844 -19.562 1 93.12 129 VAL A O 1
ATOM 1045 N N . ALA A 1 130 ? 9.977 -19.062 -20.688 1 94.25 130 ALA A N 1
ATOM 1046 C CA . ALA A 1 130 ? 8.898 -18.75 -19.75 1 94.25 130 ALA A CA 1
ATOM 1047 C C . ALA A 1 130 ? 7.832 -19.844 -19.766 1 94.25 130 ALA A C 1
ATOM 1049 O O . ALA A 1 130 ? 7.312 -20.219 -18.703 1 94.25 130 ALA A O 1
ATOM 1050 N N . TYR A 1 131 ? 7.602 -20.312 -20.969 1 94.94 131 TYR A N 1
ATOM 1051 C CA . TYR A 1 131 ? 6.637 -21.391 -21.094 1 94.94 131 TYR A CA 1
ATOM 1052 C C . TYR A 1 131 ? 7.086 -22.625 -20.312 1 94.94 131 TYR A C 1
ATOM 1054 O O . TYR A 1 131 ? 6.316 -23.172 -19.516 1 94.94 131 TYR A O 1
ATOM 1062 N N . GLU A 1 132 ? 8.281 -23.031 -20.531 1 94.81 132 GLU A N 1
ATOM 1063 C CA . GLU A 1 132 ? 8.812 -24.234 -19.891 1 94.81 132 GLU A CA 1
ATOM 1064 C C . GLU A 1 132 ? 8.867 -24.062 -18.375 1 94.81 132 GLU A C 1
ATOM 1066 O O . GLU A 1 132 ? 8.602 -25 -17.625 1 94.81 132 GLU A O 1
ATOM 1071 N N . GLN A 1 133 ? 9.195 -22.891 -17.984 1 95.69 133 GLN A N 1
ATOM 1072 C CA . GLN A 1 133 ? 9.242 -22.625 -16.547 1 95.69 133 GLN A CA 1
ATOM 1073 C C . GLN A 1 133 ? 7.848 -22.688 -15.93 1 95.69 133 GLN A C 1
ATOM 1075 O O . GLN A 1 133 ? 7.668 -23.266 -14.852 1 95.69 133 GLN A O 1
ATOM 1080 N N . ALA A 1 134 ? 6.867 -22.094 -16.562 1 96.5 134 ALA A N 1
ATOM 1081 C CA . ALA A 1 134 ? 5.488 -22.172 -16.094 1 96.5 134 ALA A CA 1
ATOM 1082 C C . ALA A 1 134 ? 5.016 -23.609 -16.016 1 96.5 134 ALA A C 1
ATOM 1084 O O . ALA A 1 134 ? 4.367 -24 -15.039 1 96.5 134 ALA A O 1
ATOM 1085 N N . LYS A 1 135 ? 5.379 -24.359 -17 1 96.12 135 LYS A N 1
ATOM 1086 C CA . LYS A 1 135 ? 5.016 -25.781 -17.031 1 96.12 135 LYS A CA 1
ATOM 1087 C C . LYS A 1 135 ? 5.68 -26.531 -15.875 1 96.12 135 LYS A C 1
ATOM 1089 O O . LYS A 1 135 ? 5.047 -27.375 -15.234 1 96.12 135 LYS A O 1
ATOM 1094 N N . THR A 1 136 ? 6.93 -26.266 -15.688 1 96.12 136 THR A N 1
ATOM 1095 C CA . THR A 1 136 ? 7.668 -26.891 -14.586 1 96.12 136 THR A CA 1
ATOM 1096 C C . THR A 1 136 ? 6.973 -26.609 -13.258 1 96.12 136 THR A C 1
ATOM 1098 O O . THR A 1 136 ? 6.797 -27.516 -12.445 1 96.12 136 THR A O 1
ATOM 1101 N N . ILE A 1 137 ? 6.543 -25.328 -12.992 1 97.06 137 ILE A N 1
ATOM 1102 C CA . ILE A 1 137 ? 5.855 -24.953 -11.766 1 97.06 137 ILE A CA 1
ATOM 1103 C C . ILE A 1 137 ? 4.508 -25.656 -11.688 1 97.06 137 ILE A C 1
ATOM 1105 O O . ILE A 1 137 ? 4.184 -26.266 -10.664 1 97.06 137 ILE A O 1
ATOM 1109 N N . TYR A 1 138 ? 3.775 -25.656 -12.773 1 97.06 138 TYR A N 1
ATOM 1110 C CA . TYR A 1 138 ? 2.465 -26.297 -12.82 1 97.06 138 TYR A CA 1
ATOM 1111 C C . TYR A 1 138 ? 2.57 -27.781 -12.5 1 97.06 138 TYR A C 1
ATOM 1113 O O . TYR A 1 138 ? 1.747 -28.328 -11.758 1 97.06 138 TYR A O 1
ATOM 1121 N N . ASP A 1 139 ? 3.533 -28.375 -13.047 1 96.06 139 ASP A N 1
ATOM 1122 C CA . ASP A 1 139 ? 3.689 -29.828 -12.906 1 96.06 139 ASP A CA 1
ATOM 1123 C C . ASP A 1 139 ? 4.027 -30.203 -11.469 1 96.06 139 ASP A C 1
ATOM 1125 O O . ASP A 1 139 ? 3.895 -31.375 -11.078 1 96.06 139 ASP A O 1
ATOM 1129 N N . GLN A 1 140 ? 4.5 -29.297 -10.688 1 95.56 140 GLN A N 1
ATOM 1130 C CA . GLN A 1 140 ? 4.812 -29.547 -9.289 1 95.56 140 GLN A CA 1
ATOM 1131 C C . GLN A 1 140 ? 3.555 -29.516 -8.43 1 95.56 140 GLN A C 1
ATOM 1133 O O . GLN A 1 140 ? 3.572 -29.953 -7.273 1 95.56 140 GLN A O 1
ATOM 1138 N N . LEU A 1 141 ? 2.494 -28.984 -8.906 1 96.56 141 LEU A N 1
ATOM 1139 C CA . LEU A 1 141 ? 1.258 -28.828 -8.148 1 96.56 141 LEU A CA 1
ATOM 1140 C C . LEU A 1 141 ? 0.556 -30.172 -7.973 1 96.56 141 LEU A C 1
ATOM 1142 O O . LEU A 1 141 ? 0.572 -31 -8.883 1 96.56 141 LEU A O 1
ATOM 1146 N N . SER A 1 142 ? 0.005 -30.375 -6.812 1 96 142 SER A N 1
ATOM 1147 C CA . SER A 1 142 ? -0.821 -31.562 -6.586 1 96 142 SER A CA 1
ATOM 1148 C C . SER A 1 142 ? -2.096 -31.516 -7.422 1 96 142 SER A C 1
ATOM 1150 O O . SER A 1 142 ? -2.426 -30.469 -8 1 96 142 SER A O 1
ATOM 1152 N N . ALA A 1 143 ? -2.787 -32.625 -7.469 1 96.31 143 ALA A N 1
ATOM 1153 C CA . ALA A 1 143 ? -4.047 -32.688 -8.203 1 96.31 143 ALA A CA 1
ATOM 1154 C C . ALA A 1 143 ? -5.051 -31.688 -7.664 1 96.31 143 ALA A C 1
ATOM 1156 O O . ALA A 1 143 ? -5.746 -31.016 -8.438 1 96.31 143 ALA A O 1
ATOM 1157 N N . LYS A 1 144 ? -5.109 -31.609 -6.355 1 96.38 144 LYS A N 1
ATOM 1158 C CA . LYS A 1 144 ? -6.008 -30.641 -5.719 1 96.38 144 LYS A CA 1
ATOM 1159 C C . LYS A 1 144 ? -5.641 -29.219 -6.102 1 96.38 144 LYS A C 1
ATOM 1161 O O . LYS A 1 144 ? -6.52 -28.391 -6.395 1 96.38 144 LYS A O 1
ATOM 1166 N N . GLN A 1 145 ? -4.363 -28.906 -6.125 1 96.69 145 GLN A N 1
ATOM 1167 C CA . GLN A 1 145 ? -3.883 -27.578 -6.461 1 96.69 145 GLN A CA 1
ATOM 1168 C C . GLN A 1 145 ? -4.129 -27.25 -7.93 1 96.69 145 GLN A C 1
ATOM 1170 O O . GLN A 1 145 ? -4.469 -26.109 -8.273 1 96.69 145 GLN A O 1
ATOM 1175 N N . LYS A 1 146 ? -3.947 -28.234 -8.766 1 96.88 146 LYS A N 1
ATOM 1176 C CA . LYS A 1 146 ? -4.219 -28.016 -10.188 1 96.88 146 LYS A CA 1
ATOM 1177 C C . LYS A 1 146 ? -5.684 -27.656 -10.414 1 96.88 146 LYS A C 1
ATOM 1179 O O . LYS A 1 146 ? -5.996 -26.828 -11.273 1 96.88 146 LYS A O 1
ATOM 1184 N N . LYS A 1 147 ? -6.535 -28.203 -9.625 1 96.69 147 LYS A N 1
ATOM 1185 C CA . LYS A 1 147 ? -7.961 -27.922 -9.75 1 96.69 147 LYS A CA 1
ATOM 1186 C C . LYS A 1 147 ? -8.266 -26.469 -9.352 1 96.69 147 LYS A C 1
ATOM 1188 O O . LYS A 1 147 ? -9.219 -25.875 -9.852 1 96.69 147 LYS A O 1
ATOM 1193 N N . MET A 1 148 ? -7.465 -25.906 -8.438 1 97.31 148 MET A N 1
ATOM 1194 C CA . MET A 1 148 ? -7.723 -24.531 -8 1 97.31 148 MET A CA 1
ATOM 1195 C C . MET A 1 148 ? -6.832 -23.547 -8.742 1 97.31 148 MET A C 1
ATOM 1197 O O . MET A 1 148 ? -6.695 -22.391 -8.328 1 97.31 148 MET A O 1
ATOM 1201 N N . THR A 1 149 ? -6.152 -24 -9.805 1 98.19 149 THR A N 1
ATOM 1202 C CA . THR A 1 149 ? -5.277 -23.141 -10.594 1 98.19 149 THR A CA 1
ATOM 1203 C C . THR A 1 149 ? -6.074 -22.391 -11.664 1 98.19 149 THR A C 1
ATOM 1205 O O . THR A 1 149 ? -6.906 -22.984 -12.352 1 98.19 149 THR A O 1
ATOM 1208 N N . LYS A 1 150 ? -5.867 -21.109 -11.695 1 98.56 150 LYS A N 1
ATOM 1209 C CA . LYS A 1 150 ? -6.504 -20.219 -12.656 1 98.56 150 LYS A CA 1
ATOM 1210 C C . LYS A 1 150 ? -5.465 -19.406 -13.422 1 98.56 150 LYS A C 1
ATOM 1212 O O . LYS A 1 150 ? -4.277 -19.422 -13.078 1 98.56 150 LYS A O 1
ATOM 1217 N N . VAL A 1 151 ? -5.961 -18.734 -14.492 1 98.44 151 VAL A N 1
ATOM 1218 C CA . VAL A 1 151 ? -5.129 -17.797 -15.234 1 98.44 151 VAL A CA 1
ATOM 1219 C C . VAL A 1 151 ? -5.836 -16.453 -15.336 1 98.44 151 VAL A C 1
ATOM 1221 O O . VAL A 1 151 ? -7.059 -16.391 -15.484 1 98.44 151 VAL A O 1
ATOM 1224 N N . LEU A 1 152 ? -5.035 -15.383 -15.234 1 98.56 152 LEU A N 1
ATOM 1225 C CA . LEU A 1 152 ? -5.566 -14.039 -15.414 1 98.56 152 LEU A CA 1
ATOM 1226 C C . LEU A 1 152 ? -5.742 -13.719 -16.906 1 98.56 152 LEU A C 1
ATOM 1228 O O . LEU A 1 152 ? -4.793 -13.828 -17.672 1 98.56 152 LEU A O 1
ATOM 1232 N N . ILE A 1 153 ? -6.973 -13.266 -17.234 1 98.06 153 ILE A N 1
ATOM 1233 C CA . ILE A 1 153 ? -7.25 -12.992 -18.641 1 98.06 153 ILE A CA 1
ATOM 1234 C C . ILE A 1 153 ? -7.969 -11.648 -18.766 1 98.06 153 ILE A C 1
ATOM 1236 O O . ILE A 1 153 ? -8.539 -11.148 -17.797 1 98.06 153 ILE A O 1
ATOM 1240 N N . ASN A 1 154 ? -7.855 -11.07 -19.891 1 97.25 154 ASN A N 1
ATOM 1241 C CA . ASN A 1 154 ? -8.664 -9.898 -20.172 1 97.25 154 ASN A CA 1
ATOM 1242 C C . ASN A 1 154 ? -10.016 -10.281 -20.766 1 97.25 154 ASN A C 1
ATOM 1244 O O . ASN A 1 154 ? -10.344 -11.469 -20.875 1 97.25 154 ASN A O 1
ATOM 1248 N N . ALA A 1 155 ? -10.75 -9.297 -21.156 1 96.06 155 ALA A N 1
ATOM 1249 C CA . ALA A 1 155 ? -12.109 -9.516 -21.641 1 96.06 155 ALA A CA 1
ATOM 1250 C C . ALA A 1 155 ? -12.117 -10.359 -22.906 1 96.06 155 ALA A C 1
ATOM 1252 O O . ALA A 1 155 ? -13.102 -11.031 -23.203 1 96.06 155 ALA A O 1
ATOM 1253 N N . GLU A 1 156 ? -11.07 -10.359 -23.672 1 96.12 156 GLU A N 1
ATOM 1254 C CA . GLU A 1 156 ? -10.961 -11.102 -24.922 1 96.12 156 GLU A CA 1
ATOM 1255 C C . GLU A 1 156 ? -10.461 -12.523 -24.672 1 96.12 156 GLU A C 1
ATOM 1257 O O . GLU A 1 156 ? -10.273 -13.297 -25.609 1 96.12 156 GLU A O 1
ATOM 1262 N N . GLY A 1 157 ? -10.125 -12.898 -23.484 1 95 157 GLY A N 1
ATOM 1263 C CA . GLY A 1 157 ? -9.664 -14.234 -23.141 1 95 157 GLY A CA 1
ATOM 1264 C C . GLY A 1 157 ? -8.164 -14.406 -23.281 1 95 157 GLY A C 1
ATOM 1265 O O . GLY A 1 157 ? -7.66 -15.523 -23.281 1 95 157 GLY A O 1
ATOM 1266 N N . LYS A 1 158 ? -7.504 -13.305 -23.391 1 95.88 158 LYS A N 1
ATOM 1267 C CA . LYS A 1 158 ? -6.051 -13.359 -23.531 1 95.88 158 LYS A CA 1
ATOM 1268 C C . LYS A 1 158 ? -5.352 -13.281 -22.188 1 95.88 158 LYS A C 1
ATOM 1270 O O . LYS A 1 158 ? -5.766 -12.516 -21.312 1 95.88 158 LYS A O 1
ATOM 1275 N N . LEU A 1 159 ? -4.316 -14.094 -22.109 1 97.31 159 LEU A N 1
ATOM 1276 C CA . LEU A 1 159 ? -3.508 -14.055 -20.906 1 97.31 159 LEU A CA 1
ATOM 1277 C C . LEU A 1 159 ? -3.045 -12.625 -20.609 1 97.31 159 LEU A C 1
ATOM 1279 O O . LEU A 1 159 ? -2.684 -11.883 -21.516 1 97.31 159 LEU A O 1
ATOM 1283 N N . SER A 1 160 ? -3.059 -12.266 -19.312 1 97.69 160 SER A N 1
ATOM 1284 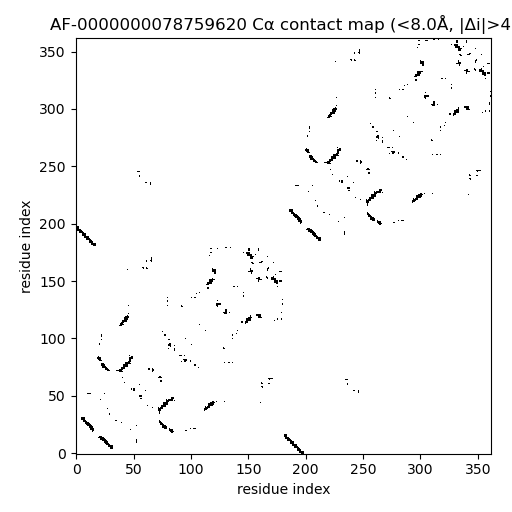C CA . SER A 1 160 ? -2.768 -10.875 -18.953 1 97.69 160 SER A CA 1
ATOM 1285 C C . SER A 1 160 ? -1.879 -10.789 -17.719 1 97.69 160 SER A C 1
ATOM 1287 O O . SER A 1 160 ? -1.826 -11.727 -16.922 1 97.69 160 SER A O 1
ATOM 1289 N N . HIS A 1 161 ? -1.165 -9.742 -17.656 1 97.25 161 HIS A N 1
ATOM 1290 C CA . HIS A 1 161 ? -0.387 -9.352 -16.484 1 97.25 161 HIS A CA 1
ATOM 1291 C C . HIS A 1 161 ? -1.135 -8.32 -15.648 1 97.25 161 HIS A C 1
ATOM 1293 O O . HIS A 1 161 ? -1.874 -7.492 -16.188 1 97.25 161 HIS A O 1
ATOM 1299 N N . PRO A 1 162 ? -0.911 -8.305 -14.336 1 95.5 162 PRO A N 1
ATOM 1300 C CA . PRO A 1 162 ? -1.633 -7.375 -13.469 1 95.5 162 PRO A CA 1
ATOM 1301 C C . PRO A 1 162 ? -1.466 -5.918 -13.898 1 95.5 162 PRO A C 1
ATOM 1303 O O . PRO A 1 162 ? -2.355 -5.094 -13.664 1 95.5 162 PRO A O 1
ATOM 1306 N N . LEU A 1 163 ? -0.392 -5.617 -14.625 1 92.69 163 LEU A N 1
ATOM 1307 C CA . LEU A 1 163 ? -0.102 -4.238 -15 1 92.69 163 LEU A CA 1
ATOM 1308 C C . LEU A 1 163 ? -0.883 -3.84 -16.25 1 92.69 163 LEU A C 1
ATOM 1310 O O . LEU A 1 163 ? -0.949 -2.658 -16.594 1 92.69 163 LEU A O 1
ATOM 1314 N N . SER A 1 164 ? -1.451 -4.82 -16.859 1 95.06 164 SER A N 1
ATOM 1315 C CA . SER A 1 164 ? -2.203 -4.508 -18.078 1 95.06 164 SER A CA 1
ATOM 1316 C C . SER A 1 164 ? -3.383 -3.592 -17.766 1 95.06 164 SER A C 1
ATOM 1318 O O . SER A 1 164 ? -4.172 -3.863 -16.859 1 95.06 164 SER A O 1
ATOM 1320 N N . ILE A 1 165 ? -3.533 -2.578 -18.547 1 93.44 165 ILE A N 1
ATOM 1321 C CA . ILE A 1 165 ? -4.59 -1.594 -18.344 1 93.44 165 ILE A CA 1
ATOM 1322 C C . ILE A 1 165 ? -5.953 -2.26 -18.516 1 93.44 165 ILE A C 1
ATOM 1324 O O . ILE A 1 165 ? -6.965 -1.754 -18.031 1 93.44 165 ILE A O 1
ATOM 1328 N N . HIS A 1 166 ? -5.98 -3.369 -19.141 1 94.81 166 HIS A N 1
ATOM 1329 C CA . HIS A 1 166 ? -7.234 -4.035 -19.484 1 94.81 166 HIS A CA 1
ATOM 1330 C C . HIS A 1 166 ? -7.75 -4.855 -18.297 1 94.81 166 HIS A C 1
ATOM 1332 O O . HIS A 1 166 ? -8.906 -5.281 -18.297 1 94.81 166 HIS A O 1
ATOM 1338 N N . VAL A 1 167 ? -6.941 -5.059 -17.312 1 96.88 167 VAL A N 1
ATOM 1339 C CA . VAL A 1 167 ? -7.375 -5.949 -16.234 1 96.88 167 VAL A CA 1
ATOM 1340 C C . VAL A 1 167 ? -7.059 -5.316 -14.883 1 96.88 167 VAL A C 1
ATOM 1342 O O . VAL A 1 167 ? -7.422 -5.863 -13.836 1 96.88 167 VAL A O 1
ATOM 1345 N N . ARG A 1 168 ? -6.406 -4.211 -14.828 1 91.06 168 ARG A N 1
ATOM 1346 C CA . ARG A 1 168 ? -5.82 -3.699 -13.594 1 91.06 168 ARG A CA 1
ATOM 1347 C C . ARG A 1 168 ? -6.902 -3.299 -12.602 1 91.06 168 ARG A C 1
ATOM 1349 O O . ARG A 1 168 ? -6.676 -3.318 -11.391 1 91.06 168 ARG A O 1
ATOM 1356 N N . ASN A 1 169 ? -8.195 -3.078 -13.031 1 89.44 169 ASN A N 1
ATOM 1357 C CA . ASN A 1 169 ? -9.242 -2.617 -12.125 1 89.44 169 ASN A CA 1
ATOM 1358 C C . ASN A 1 169 ? -10.133 -3.77 -11.664 1 89.44 169 ASN A C 1
ATOM 1360 O O . ASN A 1 169 ? -10.719 -3.711 -10.578 1 89.44 169 ASN A O 1
ATOM 1364 N N . GLU A 1 170 ? -10.195 -4.727 -12.492 1 94.94 170 GLU A N 1
ATOM 1365 C CA . GLU A 1 170 ? -11.016 -5.891 -12.188 1 94.94 170 GLU A CA 1
ATOM 1366 C C . GLU A 1 170 ? -10.461 -7.148 -12.844 1 94.94 170 GLU A C 1
ATOM 1368 O O . GLU A 1 170 ? -10.375 -7.23 -14.07 1 94.94 170 GLU A O 1
ATOM 1373 N N . TRP A 1 171 ? -10.172 -8.172 -11.969 1 97.81 171 TRP A N 1
ATOM 1374 C CA . TRP A 1 171 ? -9.562 -9.391 -12.484 1 97.81 171 TRP A CA 1
ATOM 1375 C C . TRP A 1 171 ? -10.633 -10.359 -12.992 1 97.81 171 TRP A C 1
ATOM 1377 O O . TRP A 1 171 ? -11.672 -10.531 -12.352 1 97.81 171 TRP A O 1
ATOM 1387 N N . GLN A 1 172 ? -10.398 -10.875 -14.117 1 97.94 172 GLN A N 1
ATOM 1388 C CA . GLN A 1 172 ? -11.117 -12.023 -14.656 1 97.94 172 GLN A CA 1
ATOM 1389 C C . GLN A 1 172 ? -10.219 -13.25 -14.711 1 97.94 172 GLN A C 1
ATOM 1391 O O . GLN A 1 172 ? -9.117 -13.195 -15.258 1 97.94 172 GLN A O 1
ATOM 1396 N N . LEU A 1 173 ? -10.711 -14.391 -14.156 1 98.12 173 LEU A N 1
ATOM 1397 C CA . LEU A 1 173 ? -9.906 -15.602 -14.055 1 98.12 173 LEU A CA 1
ATOM 1398 C C . LEU A 1 173 ? -10.516 -16.734 -14.883 1 98.12 173 LEU A C 1
ATOM 1400 O O . LEU A 1 173 ? -11.734 -16.906 -14.883 1 98.12 173 LEU A O 1
ATOM 1404 N N . ALA A 1 174 ? -9.695 -17.375 -15.633 1 97.44 174 ALA A N 1
ATOM 1405 C CA . ALA A 1 174 ? -10.117 -18.531 -16.422 1 97.44 174 ALA A CA 1
ATOM 1406 C C . ALA A 1 174 ? -9.406 -19.797 -15.953 1 97.44 174 ALA A C 1
ATOM 1408 O O . ALA A 1 174 ? -8.516 -19.734 -15.109 1 97.44 174 ALA A O 1
ATOM 1409 N N . ASP A 1 175 ? -9.797 -20.922 -16.516 1 95.12 175 ASP A N 1
ATOM 1410 C CA . ASP A 1 175 ? -9.203 -22.219 -16.188 1 95.12 175 ASP A CA 1
ATOM 1411 C C . ASP A 1 175 ? -7.762 -22.312 -16.688 1 95.12 175 ASP A C 1
ATOM 1413 O O . ASP A 1 175 ? -7.43 -21.75 -17.734 1 95.12 175 ASP A O 1
ATOM 1417 N N . HIS A 1 176 ? -6.914 -23.109 -15.961 1 92.06 176 HIS A N 1
ATOM 1418 C CA . HIS A 1 176 ? -5.488 -23.219 -16.234 1 92.06 176 HIS A CA 1
ATOM 1419 C C . HIS A 1 176 ? -5.242 -23.844 -17.609 1 92.06 176 HIS A C 1
ATOM 1421 O O . HIS A 1 176 ? -4.133 -23.766 -18.141 1 92.06 176 HIS A O 1
ATOM 1427 N N . SER A 1 177 ? -6.219 -24.469 -18.219 1 89.56 177 SER A N 1
ATOM 1428 C CA . SER A 1 177 ? -6.055 -25.078 -19.531 1 89.56 177 SER A CA 1
ATOM 1429 C C . SER A 1 177 ? -5.629 -24.047 -20.562 1 89.56 177 SER A C 1
ATOM 1431 O O . SER A 1 177 ? -4.988 -24.391 -21.562 1 89.56 177 SER A O 1
ATOM 1433 N N . LEU A 1 178 ? -5.875 -22.781 -20.359 1 88.88 178 LEU A N 1
ATOM 1434 C CA . LEU A 1 178 ? -5.523 -21.703 -21.281 1 88.88 178 LEU A CA 1
ATOM 1435 C C . LEU A 1 178 ? -4.023 -21.422 -21.234 1 88.88 178 LEU A C 1
ATOM 1437 O O . LEU A 1 178 ? -3.473 -20.828 -22.172 1 88.88 178 LEU A O 1
ATOM 1441 N N . LEU A 1 179 ? -3.348 -21.766 -20.188 1 88.31 179 LEU A N 1
ATOM 1442 C CA . LEU A 1 179 ? -1.927 -21.5 -20 1 88.31 179 LEU A CA 1
ATOM 1443 C C . LEU A 1 179 ? -1.083 -22.375 -20.922 1 88.31 179 LEU A C 1
ATOM 1445 O O . LEU A 1 179 ? 0.003 -21.969 -21.344 1 88.31 179 LEU A O 1
ATOM 1449 N N . PHE A 1 180 ? -1.453 -23.516 -21.328 1 86.44 180 PHE A N 1
ATOM 1450 C CA . PHE A 1 180 ? -0.614 -24.484 -22.047 1 86.44 180 PHE A CA 1
ATOM 1451 C C . PHE A 1 180 ? -1.229 -24.844 -23.391 1 86.44 180 PHE A C 1
ATOM 1453 O O . PHE A 1 180 ? -0.945 -25.906 -23.938 1 86.44 180 PHE A O 1
ATOM 1460 N N . GLN A 1 181 ? -1.972 -23.844 -23.969 1 79.12 181 GLN A N 1
ATOM 1461 C CA . GLN A 1 181 ? -2.521 -24.062 -25.297 1 79.12 181 GLN A CA 1
ATOM 1462 C C . GLN A 1 181 ? -1.516 -23.688 -26.375 1 79.12 181 GLN A C 1
ATOM 1464 O O . GLN A 1 181 ? -0.657 -22.828 -26.156 1 79.12 181 GLN A O 1
ATOM 1469 N N . MET B 1 1 ? 21.344 -19.469 1.759 1 86.12 1 MET B N 1
ATOM 1470 C CA . MET B 1 1 ? 20.641 -18.953 2.922 1 86.12 1 MET B CA 1
ATOM 1471 C C . MET B 1 1 ? 19.531 -17.984 2.494 1 86.12 1 MET B C 1
ATOM 1473 O O . MET B 1 1 ? 19.688 -17.234 1.529 1 86.12 1 MET B O 1
ATOM 1477 N N . ILE B 1 2 ? 18.297 -18.203 2.986 1 92.94 2 ILE B N 1
ATOM 1478 C CA . ILE B 1 2 ? 17.172 -17.344 2.643 1 92.94 2 ILE B CA 1
ATOM 1479 C C . ILE B 1 2 ? 16.906 -16.359 3.771 1 92.94 2 ILE B C 1
ATOM 1481 O O . ILE B 1 2 ? 16.844 -16.734 4.941 1 92.94 2 ILE B O 1
ATOM 1485 N N . GLU B 1 3 ? 16.938 -15.102 3.416 1 93.5 3 GLU B N 1
ATOM 1486 C CA . GLU B 1 3 ? 16.578 -14.047 4.359 1 93.5 3 GLU B CA 1
ATOM 1487 C C . GLU B 1 3 ? 15.07 -13.766 4.316 1 93.5 3 GLU B C 1
ATOM 1489 O O . GLU B 1 3 ? 14.508 -13.555 3.242 1 93.5 3 GLU B O 1
ATOM 1494 N N . LYS B 1 4 ? 14.469 -13.836 5.531 1 93.44 4 LYS B N 1
ATOM 1495 C CA . LYS B 1 4 ? 13.047 -13.523 5.656 1 93.44 4 LYS B CA 1
ATOM 1496 C C . LYS B 1 4 ? 12.836 -12.219 6.418 1 93.44 4 LYS B C 1
ATOM 1498 O O . LYS B 1 4 ? 13.398 -12.023 7.496 1 93.44 4 LYS B O 1
ATOM 1503 N N . GLU B 1 5 ? 12.148 -11.344 5.773 1 92.56 5 GLU B N 1
ATOM 1504 C CA . GLU B 1 5 ? 11.781 -10.086 6.402 1 92.56 5 GLU B CA 1
ATOM 1505 C C . GLU B 1 5 ? 10.281 -10.023 6.68 1 92.56 5 GLU B C 1
ATOM 1507 O O . GLU B 1 5 ? 9.469 -10.32 5.801 1 92.56 5 GLU B O 1
ATOM 1512 N N . LEU B 1 6 ? 9.922 -9.75 7.941 1 94.5 6 LEU B N 1
ATOM 1513 C CA . LEU B 1 6 ? 8.523 -9.648 8.344 1 94.5 6 LEU B CA 1
ATOM 1514 C C . LEU B 1 6 ? 8.203 -8.227 8.805 1 94.5 6 LEU B C 1
ATOM 1516 O O . LEU B 1 6 ? 8.859 -7.691 9.695 1 94.5 6 LEU B O 1
ATOM 1520 N N . VAL B 1 7 ? 7.227 -7.617 8.156 1 92.94 7 VAL B N 1
ATOM 1521 C CA . VAL B 1 7 ? 6.77 -6.273 8.5 1 92.94 7 VAL B CA 1
ATOM 1522 C C . VAL B 1 7 ? 5.301 -6.324 8.93 1 92.94 7 VAL B C 1
ATOM 1524 O O . VAL B 1 7 ? 4.465 -6.887 8.219 1 92.94 7 VAL B O 1
ATOM 1527 N N . THR B 1 8 ? 5 -5.801 10.062 1 94.94 8 THR B N 1
ATOM 1528 C CA . THR B 1 8 ? 3.625 -5.645 10.523 1 94.94 8 THR B CA 1
ATOM 1529 C C . THR B 1 8 ? 3.172 -4.191 10.391 1 94.94 8 THR B C 1
ATOM 1531 O O . THR B 1 8 ? 3.863 -3.277 10.852 1 94.94 8 THR B O 1
ATOM 1534 N N . THR B 1 9 ? 2.09 -4.023 9.719 1 93.12 9 THR B N 1
ATOM 1535 C CA . THR B 1 9 ? 1.543 -2.684 9.531 1 93.12 9 THR B CA 1
ATOM 1536 C C . THR B 1 9 ? 0.138 -2.586 10.117 1 93.12 9 THR B C 1
ATOM 1538 O O . THR B 1 9 ? -0.689 -3.479 9.914 1 93.12 9 THR B O 1
ATOM 1541 N N . GLN B 1 10 ? -0.103 -1.569 10.883 1 95.12 10 GLN B N 1
ATOM 1542 C CA . GLN B 1 10 ? -1.435 -1.246 11.391 1 95.12 10 GLN B CA 1
ATOM 1543 C C . GLN B 1 10 ? -1.98 0.016 10.727 1 95.12 10 GLN B C 1
ATOM 1545 O O . GLN B 1 10 ? -1.301 1.043 10.68 1 95.12 10 GLN B O 1
ATOM 1550 N N . THR B 1 11 ? -3.146 -0.116 10.156 1 93.62 11 THR B N 1
ATOM 1551 C CA . THR B 1 11 ? -3.822 1.021 9.539 1 93.62 11 THR B CA 1
ATOM 1552 C C . THR B 1 11 ? -5.141 1.314 10.25 1 93.62 11 THR B C 1
ATOM 1554 O O . THR B 1 11 ? -5.945 0.408 10.484 1 93.62 11 THR B O 1
ATOM 1557 N N . GLU B 1 12 ? -5.336 2.525 10.609 1 94.69 12 GLU B N 1
ATOM 1558 C CA . GLU B 1 12 ? -6.559 2.98 11.273 1 94.69 12 GLU B CA 1
ATOM 1559 C C . GLU B 1 12 ? -7.203 4.133 10.508 1 94.69 12 GLU B C 1
ATOM 1561 O O . GLU B 1 12 ? -6.523 5.078 10.109 1 94.69 12 GLU B O 1
ATOM 1566 N N . VAL B 1 13 ? -8.516 4.016 10.273 1 93.75 13 VAL B N 1
ATOM 1567 C CA . VAL B 1 13 ? -9.25 5.062 9.578 1 93.75 13 VAL B CA 1
ATOM 1568 C C . VAL B 1 13 ? -10.445 5.504 10.43 1 93.75 13 VAL B C 1
ATOM 1570 O O . VAL B 1 13 ? -11.18 4.668 10.953 1 93.75 13 VAL B O 1
ATOM 1573 N N . TRP B 1 14 ? -10.578 6.828 10.602 1 95.81 14 TRP B N 1
ATOM 1574 C CA . TRP B 1 14 ? -11.719 7.418 11.297 1 95.81 14 TRP B CA 1
ATOM 1575 C C . TRP B 1 14 ? -12.656 8.117 10.312 1 95.81 14 TRP B C 1
ATOM 1577 O O . TRP B 1 14 ? -12.227 8.984 9.555 1 95.81 14 TRP B O 1
ATOM 1587 N N . ARG B 1 15 ? -13.953 7.738 10.391 1 94.38 15 ARG B N 1
ATOM 1588 C CA . ARG B 1 15 ? -14.945 8.297 9.484 1 94.38 15 ARG B CA 1
ATOM 1589 C C . ARG B 1 15 ? -16.266 8.555 10.203 1 94.38 15 ARG B C 1
ATOM 1591 O O . ARG B 1 15 ? -16.469 8.07 11.32 1 94.38 15 ARG B O 1
ATOM 1598 N N . ASP B 1 16 ? -17 9.414 9.555 1 94.25 16 ASP B N 1
ATOM 1599 C CA . ASP B 1 16 ? -18.375 9.5 10.008 1 94.25 16 ASP B CA 1
ATOM 1600 C C . ASP B 1 16 ? -19.172 8.266 9.57 1 94.25 16 ASP B C 1
ATOM 1602 O O . ASP B 1 16 ? -18.766 7.551 8.656 1 94.25 16 ASP B O 1
ATOM 1606 N N . PRO B 1 17 ? -20.312 8 10.211 1 93 17 PRO B N 1
ATOM 1607 C CA . PRO B 1 17 ? -21.078 6.781 9.93 1 93 17 PRO B CA 1
ATOM 1608 C C . PRO B 1 17 ? -21.562 6.703 8.484 1 93 17 PRO B C 1
ATOM 1610 O O . PRO B 1 17 ? -21.781 5.609 7.965 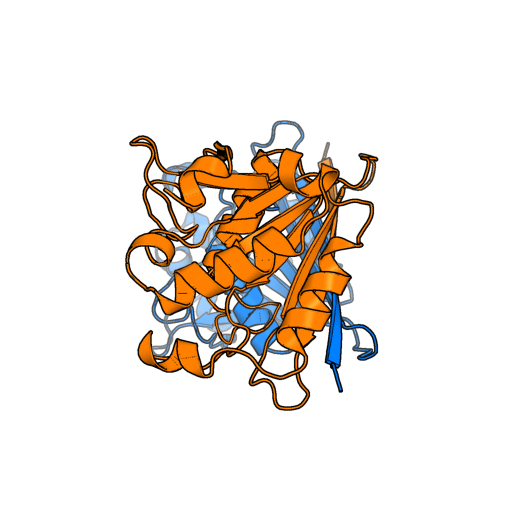1 93 17 PRO B O 1
ATOM 1613 N N . HIS B 1 18 ? -21.703 7.844 7.809 1 90.88 18 HIS B N 1
ATOM 1614 C CA . HIS B 1 18 ? -22.234 7.859 6.449 1 90.88 18 HIS B CA 1
ATOM 1615 C C . HIS B 1 18 ? -21.109 7.871 5.422 1 90.88 18 HIS B C 1
ATOM 1617 O O . HIS B 1 18 ? -21.359 7.902 4.215 1 90.88 18 HIS B O 1
ATOM 1623 N N . HIS B 1 19 ? -19.906 7.887 5.832 1 89.88 19 HIS B N 1
ATOM 1624 C CA . HIS B 1 19 ? -18.703 7.848 4.992 1 89.88 19 HIS B CA 1
ATOM 1625 C C . HIS B 1 19 ? -18.656 9.039 4.047 1 89.88 19 HIS B C 1
ATOM 1627 O O . HIS B 1 19 ? -18.281 8.898 2.879 1 89.88 19 HIS B O 1
ATOM 1633 N N . THR B 1 20 ? -19.078 10.133 4.566 1 90.62 20 THR B N 1
ATOM 1634 C CA . THR B 1 20 ? -18.969 11.375 3.814 1 90.62 20 THR B CA 1
ATOM 1635 C C . THR B 1 20 ? -17.766 12.195 4.285 1 90.62 20 THR B C 1
ATOM 1637 O O . THR B 1 20 ? -17.312 13.094 3.578 1 90.62 20 THR B O 1
ATOM 1640 N N . HIS B 1 21 ? -17.344 11.922 5.496 1 93.38 21 HIS B N 1
ATOM 1641 C CA . HIS B 1 21 ? -16.156 12.555 6.059 1 93.38 21 HIS B CA 1
ATOM 1642 C C . HIS B 1 21 ? -15.125 11.516 6.484 1 93.38 21 HIS B C 1
ATOM 1644 O O . HIS B 1 21 ? -15.469 10.516 7.125 1 93.38 21 HIS B O 1
ATOM 1650 N N . ARG B 1 22 ? -14.008 11.68 6.105 1 94.44 22 ARG B N 1
ATOM 1651 C CA . ARG B 1 22 ? -12.875 10.961 6.68 1 94.44 22 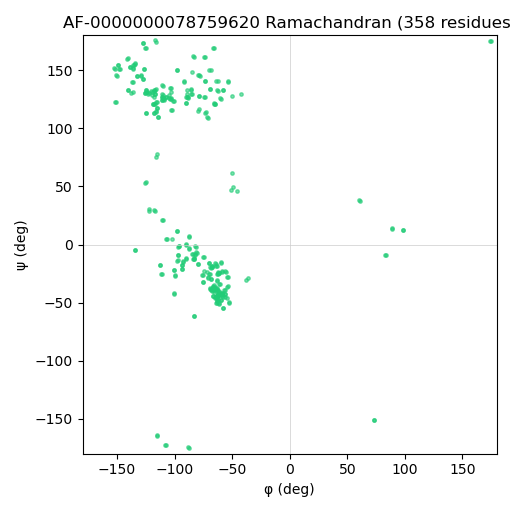ARG B CA 1
ATOM 1652 C C . ARG B 1 22 ? -11.977 11.906 7.469 1 94.44 22 ARG B C 1
ATOM 1654 O O . ARG B 1 22 ? -11.445 12.875 6.918 1 94.44 22 ARG B O 1
ATOM 1661 N N . TYR B 1 23 ? -11.703 11.578 8.695 1 96.12 23 TYR B N 1
ATOM 1662 C CA . TYR B 1 23 ? -11.016 12.492 9.602 1 96.12 23 TYR B CA 1
ATOM 1663 C C . TYR B 1 23 ? -9.539 12.141 9.711 1 96.12 23 TYR B C 1
ATOM 1665 O O . TYR B 1 23 ? -8.688 13.031 9.797 1 96.12 23 TYR B O 1
ATOM 1673 N N . VAL B 1 24 ? -9.352 10.836 9.805 1 96.56 24 VAL B N 1
ATOM 1674 C CA . VAL B 1 24 ? -7.996 10.391 10.125 1 96.56 24 VAL B CA 1
ATOM 1675 C C . VAL B 1 24 ? -7.66 9.141 9.305 1 96.56 24 VAL B C 1
ATOM 1677 O O . VAL B 1 24 ? -8.492 8.25 9.148 1 96.56 24 VAL B O 1
ATOM 1680 N N . PHE B 1 25 ? -6.562 9.094 8.711 1 94.88 25 PHE B N 1
ATOM 1681 C CA . PHE B 1 25 ? -5.883 7.895 8.242 1 94.88 25 PHE B CA 1
ATOM 1682 C C . PHE B 1 25 ? -4.535 7.73 8.938 1 94.88 25 PHE B C 1
ATOM 1684 O O . PHE B 1 25 ? -3.635 8.555 8.758 1 94.88 25 PHE B O 1
ATOM 1691 N N . LYS B 1 26 ? -4.402 6.738 9.734 1 95.94 26 LYS B N 1
ATOM 1692 C CA . LYS B 1 26 ? -3.172 6.488 10.484 1 95.94 26 LYS B CA 1
ATOM 1693 C C . LYS B 1 26 ? -2.553 5.148 10.086 1 95.94 26 LYS B C 1
ATOM 1695 O O . LYS B 1 26 ? -3.25 4.137 10.008 1 95.94 26 LYS B O 1
ATOM 1700 N N . ARG B 1 27 ? -1.262 5.121 9.812 1 95 27 ARG B N 1
ATOM 1701 C CA . ARG B 1 27 ? -0.551 3.891 9.484 1 95 27 ARG B CA 1
ATOM 1702 C C . ARG B 1 27 ? 0.791 3.822 10.203 1 95 27 ARG B C 1
ATOM 1704 O O . ARG B 1 27 ? 1.541 4.801 10.227 1 95 27 ARG B O 1
ATOM 1711 N N . GLN B 1 28 ? 1.057 2.732 10.828 1 96 28 GLN B N 1
ATOM 1712 C CA . GLN B 1 28 ? 2.303 2.469 11.539 1 96 28 GLN B CA 1
ATOM 1713 C C . GLN B 1 28 ? 2.857 1.093 11.188 1 96 28 GLN B C 1
ATOM 1715 O O . GLN B 1 28 ? 2.096 0.15 10.961 1 96 28 GLN B O 1
ATOM 1720 N N . TRP B 1 29 ? 4.125 0.986 11.141 1 94.5 29 TRP B N 1
ATOM 1721 C CA . TRP B 1 29 ? 4.738 -0.281 10.758 1 94.5 29 TRP B CA 1
ATOM 1722 C C . TRP B 1 29 ? 5.914 -0.617 11.672 1 94.5 29 TRP B C 1
ATOM 1724 O O . TRP B 1 29 ? 6.527 0.278 12.258 1 94.5 29 TRP B O 1
ATOM 1734 N N . ALA B 1 30 ? 6.141 -1.863 11.812 1 94.81 30 ALA B N 1
ATOM 1735 C CA . ALA B 1 30 ? 7.258 -2.414 12.578 1 94.81 30 ALA B CA 1
ATOM 1736 C C . ALA B 1 30 ? 7.914 -3.572 11.828 1 94.81 30 ALA B C 1
ATOM 1738 O O . ALA B 1 30 ? 7.234 -4.355 11.164 1 94.81 30 ALA B O 1
ATOM 1739 N N . ILE B 1 31 ? 9.18 -3.617 11.875 1 91.5 31 ILE B N 1
ATOM 1740 C CA . ILE B 1 31 ? 9.938 -4.711 11.281 1 91.5 31 ILE B CA 1
ATOM 1741 C C . ILE B 1 31 ? 10.414 -5.668 12.375 1 91.5 31 ILE B C 1
ATOM 1743 O O . ILE B 1 31 ? 11.039 -5.246 13.352 1 91.5 31 ILE B O 1
ATOM 1747 N N . LYS B 1 32 ? 10.055 -6.949 12.18 1 92.12 32 LYS B N 1
ATOM 1748 C CA . LYS B 1 32 ? 10.445 -7.93 13.18 1 92.12 32 LYS B CA 1
ATOM 1749 C C . LYS B 1 32 ? 11.961 -7.953 13.367 1 92.12 32 LYS B C 1
ATOM 1751 O O . LYS B 1 32 ? 12.711 -8.008 12.391 1 92.12 32 LYS B O 1
ATOM 1756 N N . GLY B 1 33 ? 12.398 -7.938 14.547 1 91.44 33 GLY B N 1
ATOM 1757 C CA . GLY B 1 33 ? 13.812 -8.023 14.867 1 91.44 33 GLY B CA 1
ATOM 1758 C C . GLY B 1 33 ? 14.523 -6.688 14.781 1 91.44 33 GLY B C 1
ATOM 1759 O O . GLY B 1 33 ? 15.719 -6.598 15.07 1 91.44 33 GLY B O 1
ATOM 1760 N N . LYS B 1 34 ? 13.859 -5.695 14.281 1 88.38 34 LYS B N 1
ATOM 1761 C CA . LYS B 1 34 ? 14.414 -4.344 14.234 1 88.38 34 LYS B CA 1
ATOM 1762 C C . LYS B 1 34 ? 13.602 -3.391 15.117 1 88.38 34 LYS B C 1
ATOM 1764 O O . LYS B 1 34 ? 12.75 -2.656 14.617 1 88.38 34 LYS B O 1
ATOM 1769 N N . GLU B 1 35 ? 13.82 -3.467 16.391 1 86.69 35 GLU B N 1
ATOM 1770 C CA . GLU B 1 35 ? 13.086 -2.611 17.328 1 86.69 35 GLU B CA 1
ATOM 1771 C C . GLU B 1 35 ? 13.438 -1.142 17.109 1 86.69 35 GLU B C 1
ATOM 1773 O O . GLU B 1 35 ? 14.617 -0.789 17 1 86.69 35 GLU B O 1
ATOM 1778 N N . ALA B 1 36 ? 12.516 -0.367 16.828 1 88.69 36 ALA B N 1
ATOM 1779 C CA . ALA B 1 36 ? 12.672 1.079 16.703 1 88.69 36 ALA B CA 1
ATOM 1780 C C . ALA B 1 36 ? 11.625 1.819 17.531 1 88.69 36 ALA B C 1
ATOM 1782 O O . ALA B 1 36 ? 10.508 1.324 17.703 1 88.69 36 ALA B O 1
ATOM 1783 N N . GLU B 1 37 ? 12.008 2.92 18.047 1 92.38 37 GLU B N 1
ATOM 1784 C CA . GLU B 1 37 ? 11.039 3.795 18.703 1 92.38 37 GLU B CA 1
ATOM 1785 C C . GLU B 1 37 ? 10.008 4.312 17.703 1 92.38 37 GLU B C 1
ATOM 1787 O O . GLU B 1 37 ? 10.344 4.641 16.562 1 92.38 37 GLU B O 1
ATOM 1792 N N . ASP B 1 38 ? 8.82 4.359 18.188 1 93.25 38 ASP B N 1
ATOM 1793 C CA . ASP B 1 38 ? 7.762 4.906 17.344 1 93.25 38 ASP B CA 1
ATOM 1794 C C . ASP B 1 38 ? 8 6.387 17.047 1 93.25 38 ASP B C 1
ATOM 1796 O O . ASP B 1 38 ? 8.164 7.188 17.969 1 93.25 38 ASP B O 1
ATOM 1800 N N . LYS B 1 39 ? 8.109 6.699 15.875 1 97 39 LYS B N 1
ATOM 1801 C CA . LYS B 1 39 ? 8.211 8.062 15.367 1 97 39 LYS B CA 1
ATOM 1802 C C . LYS B 1 39 ? 7.133 8.344 14.32 1 97 39 LYS B C 1
ATOM 1804 O O . LYS B 1 39 ? 7.176 7.793 13.219 1 97 39 LYS B O 1
ATOM 1809 N N . LEU B 1 40 ? 6.219 9.258 14.711 1 98.25 40 LEU B N 1
ATOM 1810 C CA . LEU B 1 40 ? 5.082 9.508 13.828 1 98.25 40 LEU B CA 1
ATOM 1811 C C . LEU B 1 40 ? 5.168 10.898 13.219 1 98.25 40 LEU B C 1
ATOM 1813 O O . LEU B 1 40 ? 5.547 11.859 13.891 1 98.25 40 LEU B O 1
ATOM 1817 N N . ALA B 1 41 ? 4.891 11 11.984 1 98.75 41 ALA B N 1
ATOM 1818 C CA . ALA B 1 41 ? 4.664 12.289 11.328 1 98.75 41 ALA B CA 1
ATOM 1819 C C . ALA B 1 41 ? 3.178 12.523 11.086 1 98.75 41 ALA B C 1
ATOM 1821 O O . ALA B 1 41 ? 2.447 11.609 10.711 1 98.75 41 ALA B O 1
ATOM 1822 N N . VAL B 1 42 ? 2.738 13.695 11.398 1 98.81 42 VAL B N 1
ATOM 1823 C CA . VAL B 1 42 ? 1.42 14.109 10.93 1 98.81 42 VAL B CA 1
ATOM 1824 C C . VAL B 1 42 ? 1.549 14.789 9.562 1 98.81 42 VAL B C 1
ATOM 1826 O O . VAL B 1 42 ? 2.404 15.656 9.375 1 98.81 42 VAL B O 1
ATOM 1829 N N . VAL B 1 43 ? 0.79 14.336 8.594 1 98.5 43 VAL B N 1
ATOM 1830 C CA . VAL B 1 43 ? 0.776 14.945 7.266 1 98.5 43 VAL B CA 1
ATOM 1831 C C . VAL B 1 43 ? -0.604 15.539 6.984 1 98.5 43 VAL B C 1
ATOM 1833 O O . VAL B 1 43 ? -1.604 14.82 6.969 1 98.5 43 VAL B O 1
ATOM 1836 N N . ILE B 1 44 ? -0.642 16.844 6.805 1 98.25 44 ILE B N 1
ATOM 1837 C CA . ILE B 1 44 ? -1.893 17.547 6.562 1 98.25 44 ILE B CA 1
ATOM 1838 C C . ILE B 1 44 ? -2.014 17.891 5.078 1 98.25 44 ILE B C 1
ATOM 1840 O O . ILE B 1 44 ? -1.205 18.641 4.539 1 98.25 44 ILE B O 1
ATOM 1844 N N . THR B 1 45 ? -2.979 17.344 4.406 1 96.88 45 THR B N 1
ATOM 1845 C CA . THR B 1 45 ? -3.258 17.656 3.012 1 96.88 45 THR B CA 1
ATOM 1846 C C . THR B 1 45 ? -4.621 18.328 2.875 1 96.88 45 THR B C 1
ATOM 1848 O O . THR B 1 45 ? -5.156 18.875 3.848 1 96.88 45 THR B O 1
ATOM 1851 N N . ILE B 1 46 ? -5.191 18.406 1.643 1 95.12 46 ILE B N 1
ATOM 1852 C CA . ILE B 1 46 ? -6.34 19.25 1.364 1 95.12 46 ILE B CA 1
ATOM 1853 C C . ILE B 1 46 ? -7.625 18.531 1.756 1 95.12 46 ILE B C 1
ATOM 1855 O O . ILE B 1 46 ? -8.398 19.031 2.582 1 95.12 46 ILE B O 1
ATOM 1859 N N . ARG B 1 47 ? -7.918 17.453 1.169 1 92.62 47 ARG B N 1
ATOM 1860 C CA . ARG B 1 47 ? -9.117 16.641 1.365 1 92.62 47 ARG B CA 1
ATOM 1861 C C . ARG B 1 47 ? -8.844 15.172 1.059 1 92.62 47 ARG B C 1
ATOM 1863 O O . ARG B 1 47 ? -7.953 14.852 0.266 1 92.62 47 ARG B O 1
ATOM 1870 N N . PRO B 1 48 ? -9.617 14.328 1.764 1 90 48 PRO B N 1
ATOM 1871 C CA . PRO B 1 48 ? -9.414 12.906 1.468 1 90 48 PRO B CA 1
ATOM 1872 C C . PRO B 1 48 ? -10.102 12.469 0.176 1 90 48 PRO B C 1
ATOM 1874 O O . PRO B 1 48 ? -11.078 13.094 -0.249 1 90 48 PRO B O 1
ATOM 1877 N N . THR B 1 49 ? -9.469 11.586 -0.472 1 74.88 49 THR B N 1
ATOM 1878 C CA . THR B 1 49 ? -10.172 10.945 -1.579 1 74.88 49 THR B CA 1
ATOM 1879 C C . THR B 1 49 ? -10.93 9.719 -1.097 1 74.88 49 THR B C 1
ATOM 1881 O O . THR B 1 49 ? -10.586 9.125 -0.068 1 74.88 49 THR B O 1
ATOM 1884 N N . ASP B 1 50 ? -12.203 9.586 -1.494 1 61.22 50 ASP B N 1
ATOM 1885 C CA . ASP B 1 50 ? -13.039 8.461 -1.092 1 61.22 50 ASP B CA 1
ATOM 1886 C C . ASP B 1 50 ? -12.328 7.133 -1.343 1 61.22 50 ASP B C 1
ATOM 1888 O O . ASP B 1 50 ? -12.359 6.602 -2.455 1 61.22 50 ASP B O 1
ATOM 1892 N N . THR B 1 51 ? -11.203 7.047 -0.639 1 57.91 51 THR B N 1
ATOM 1893 C CA . THR B 1 51 ? -10.523 5.785 -0.916 1 57.91 51 THR B CA 1
ATOM 1894 C C . THR B 1 51 ? -10.703 4.809 0.245 1 57.91 51 THR B C 1
ATOM 1896 O O . THR B 1 51 ? -10.883 5.227 1.392 1 57.91 51 THR B O 1
ATOM 1899 N N . GLU B 1 52 ? -11.125 3.668 -0.05 1 58.91 52 GLU B N 1
ATOM 1900 C CA . GLU B 1 52 ? -11.031 2.594 0.934 1 58.91 52 GLU B CA 1
ATOM 1901 C C . GLU B 1 52 ? -9.625 2.496 1.511 1 58.91 52 GLU B C 1
ATOM 1903 O O . GLU B 1 52 ? -8.641 2.773 0.818 1 58.91 52 GLU B O 1
ATOM 1908 N N . PRO B 1 53 ? -9.523 2.506 2.912 1 55.38 53 PRO B N 1
ATOM 1909 C CA . PRO B 1 53 ? -8.242 2.473 3.611 1 55.38 53 PRO B CA 1
ATOM 1910 C C . PRO B 1 53 ? -7.203 1.604 2.902 1 55.38 53 PRO B C 1
ATOM 1912 O O . PRO B 1 53 ? -6 1.772 3.115 1 55.38 53 PRO B O 1
ATOM 1915 N N . PHE B 1 54 ? -7.691 0.643 2.229 1 57.44 54 PHE B N 1
ATOM 1916 C CA . PHE B 1 54 ? -6.754 -0.333 1.685 1 57.44 54 PHE B CA 1
ATOM 1917 C C . PHE B 1 54 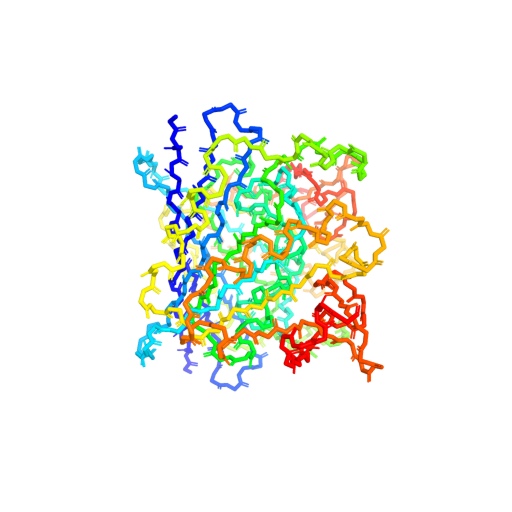? -6.52 -0.088 0.198 1 57.44 54 PHE B C 1
ATOM 1919 O O . PHE B 1 54 ? -5.836 -0.87 -0.465 1 57.44 54 PHE B O 1
ATOM 1926 N N . THR B 1 55 ? -7.207 1.08 -0.149 1 57.78 55 THR B N 1
ATOM 1927 C CA . THR B 1 55 ? -7.141 1.323 -1.586 1 57.78 55 THR B CA 1
ATOM 1928 C C . THR B 1 55 ? -5.855 2.064 -1.95 1 57.78 55 THR B C 1
ATOM 1930 O O . THR B 1 55 ? -5.164 2.584 -1.073 1 57.78 55 THR B O 1
ATOM 1933 N N . ASN B 1 56 ? -5.34 1.772 -3.211 1 60.34 56 ASN B N 1
ATOM 1934 C CA . ASN B 1 56 ? -4.27 2.316 -4.039 1 60.34 56 ASN B CA 1
ATOM 1935 C C . ASN B 1 56 ? -4.379 3.834 -4.172 1 60.34 56 ASN B C 1
ATOM 1937 O O . ASN B 1 56 ? -4.402 4.363 -5.281 1 60.34 56 ASN B O 1
ATOM 1941 N N . ASP B 1 57 ? -4.578 4.441 -3.102 1 74 57 ASP B N 1
ATOM 1942 C CA . ASP B 1 57 ? -4.539 5.902 -3.129 1 74 57 ASP B CA 1
ATOM 1943 C C . ASP B 1 57 ? -3.109 6.41 -3.307 1 74 57 ASP B C 1
ATOM 1945 O O . ASP B 1 57 ? -2.268 6.23 -2.424 1 74 57 ASP B O 1
ATOM 1949 N N . LEU B 1 58 ? -2.852 6.973 -4.504 1 79.44 58 LEU B N 1
ATOM 1950 C CA . LEU B 1 58 ? -1.514 7.418 -4.875 1 79.44 58 LEU B CA 1
ATOM 1951 C C . LEU B 1 58 ? -0.954 8.383 -3.842 1 79.44 58 LEU B C 1
ATOM 1953 O O . LEU B 1 58 ? 0.236 8.344 -3.521 1 79.44 58 LEU B O 1
ATOM 1957 N N . SER B 1 59 ? -1.869 9.242 -3.283 1 87.12 59 SER B N 1
ATOM 1958 C CA . SER B 1 59 ? -1.386 10.188 -2.277 1 87.12 59 SER B CA 1
ATOM 1959 C C . SER B 1 59 ? -0.838 9.453 -1.057 1 87.12 59 SER B C 1
ATOM 1961 O O . SER B 1 59 ? 0.257 9.758 -0.581 1 87.12 59 SER B O 1
ATOM 1963 N N . MET B 1 60 ? -1.593 8.445 -0.542 1 89.44 60 MET B N 1
ATOM 1964 C CA . MET B 1 60 ? -1.17 7.703 0.644 1 89.44 60 MET B CA 1
ATOM 1965 C C . MET B 1 60 ? 0.107 6.918 0.368 1 89.44 60 MET B C 1
ATOM 1967 O O . MET B 1 60 ? 0.975 6.809 1.235 1 89.44 60 MET B O 1
ATOM 1971 N N . LEU B 1 61 ? 0.18 6.402 -0.832 1 84.19 61 LEU B N 1
ATOM 1972 C CA . LEU B 1 61 ? 1.379 5.664 -1.219 1 84.19 61 LEU B CA 1
ATOM 1973 C C . LEU B 1 61 ? 2.602 6.574 -1.209 1 84.19 61 LEU B C 1
ATOM 1975 O O . LEU B 1 61 ? 3.656 6.203 -0.688 1 84.19 61 LEU B O 1
ATOM 1979 N N . LEU B 1 62 ? 2.461 7.711 -1.822 1 89.12 62 LEU B N 1
ATOM 1980 C CA . LEU B 1 62 ? 3.572 8.648 -1.914 1 89.12 62 LEU B CA 1
ATOM 1981 C C . LEU B 1 62 ? 3.928 9.203 -0.54 1 89.12 62 LEU B C 1
ATOM 1983 O O . LEU B 1 62 ? 5.105 9.422 -0.238 1 89.12 62 LEU B O 1
ATOM 1987 N N . ILE B 1 63 ? 2.914 9.414 0.267 1 93.19 63 ILE B N 1
ATOM 1988 C CA . ILE B 1 63 ? 3.16 9.859 1.636 1 93.19 63 ILE B CA 1
ATOM 1989 C C . ILE B 1 63 ? 3.932 8.781 2.395 1 93.19 63 ILE B C 1
ATOM 1991 O O . ILE B 1 63 ? 4.965 9.062 3.006 1 93.19 63 ILE B O 1
ATOM 1995 N N . GLU B 1 64 ? 3.49 7.594 2.346 1 91.81 64 GLU B N 1
ATOM 1996 C CA . GLU B 1 64 ? 4.164 6.516 3.064 1 91.81 64 GLU B CA 1
ATOM 1997 C C . GLU B 1 64 ? 5.605 6.355 2.59 1 91.81 64 GLU B C 1
ATOM 1999 O O . GLU B 1 64 ? 6.523 6.227 3.402 1 91.81 64 GLU B O 1
ATOM 2004 N N . LYS B 1 65 ? 5.777 6.316 1.306 1 88.44 65 LYS B N 1
ATOM 2005 C CA . LYS B 1 65 ? 7.117 6.18 0.737 1 88.44 65 LYS B CA 1
ATOM 2006 C C . LYS B 1 65 ? 8.062 7.238 1.299 1 88.44 65 LYS B C 1
ATOM 2008 O O . LYS B 1 65 ? 9.164 6.914 1.755 1 88.44 65 LYS B O 1
ATOM 2013 N N . ASN B 1 66 ? 7.66 8.43 1.276 1 94.31 66 ASN B N 1
ATOM 2014 C CA . ASN B 1 66 ? 8.531 9.531 1.678 1 94.31 66 ASN B CA 1
ATOM 2015 C C . ASN B 1 66 ? 8.695 9.594 3.193 1 94.31 66 ASN B C 1
ATOM 2017 O O . ASN B 1 66 ? 9.766 9.938 3.693 1 94.31 66 ASN B O 1
ATOM 2021 N N . ILE B 1 67 ? 7.629 9.195 3.957 1 95.94 67 ILE B N 1
ATOM 2022 C CA . ILE B 1 67 ? 7.707 9.156 5.414 1 95.94 67 ILE B CA 1
ATOM 2023 C C . ILE B 1 67 ? 8.68 8.062 5.848 1 95.94 67 ILE B C 1
ATOM 2025 O O . ILE B 1 67 ? 9.461 8.25 6.781 1 95.94 67 ILE B O 1
ATOM 2029 N N . ARG B 1 68 ? 8.68 6.953 5.172 1 92.19 68 ARG B N 1
ATOM 2030 C CA . ARG B 1 68 ? 9.656 5.898 5.426 1 92.19 68 ARG B CA 1
ATOM 2031 C C . ARG B 1 68 ? 11.07 6.379 5.137 1 92.19 68 ARG B C 1
ATOM 2033 O O . ARG B 1 68 ? 11.984 6.141 5.93 1 92.19 68 ARG B O 1
ATOM 2040 N N . GLN B 1 69 ? 11.234 7.062 4.055 1 92.75 69 GLN B N 1
ATOM 2041 C CA . GLN B 1 69 ? 12.539 7.57 3.666 1 92.75 69 GLN B CA 1
ATOM 2042 C C . GLN B 1 69 ? 13.07 8.57 4.691 1 92.75 69 GLN B C 1
ATOM 2044 O O . GLN B 1 69 ? 14.281 8.672 4.898 1 92.75 69 GLN B O 1
ATOM 2049 N N . LEU B 1 70 ? 12.188 9.258 5.301 1 96.06 70 LEU B N 1
ATOM 2050 C CA . LEU B 1 70 ? 12.578 10.25 6.297 1 96.06 70 LEU B CA 1
ATOM 2051 C C . LEU B 1 70 ? 12.859 9.586 7.641 1 96.06 70 LEU B C 1
ATOM 2053 O O . LEU B 1 70 ? 13.258 10.258 8.594 1 96.06 70 LEU B O 1
ATOM 2057 N N . GLY B 1 71 ? 12.609 8.305 7.781 1 94.31 71 GLY B N 1
ATOM 2058 C CA . GLY B 1 71 ? 13.031 7.551 8.953 1 94.31 71 GLY B CA 1
ATOM 2059 C C . GLY B 1 71 ? 11.93 7.375 9.977 1 94.31 71 GLY B C 1
ATOM 2060 O O . GLY B 1 71 ? 12.188 6.969 11.109 1 94.31 71 GLY B O 1
ATOM 2061 N N . PHE B 1 72 ? 10.727 7.668 9.602 1 96.94 72 PHE B N 1
ATOM 2062 C CA . PHE B 1 72 ? 9.609 7.5 10.523 1 96.94 72 PHE B CA 1
ATOM 2063 C C . PHE B 1 72 ? 9.109 6.062 10.508 1 96.94 72 PHE B C 1
ATOM 2065 O O . PHE B 1 72 ? 9.406 5.305 9.586 1 96.94 72 PHE B O 1
ATOM 2072 N N . THR B 1 73 ? 8.344 5.691 11.555 1 96.5 73 THR B N 1
ATOM 2073 C CA . THR B 1 73 ? 7.785 4.352 11.672 1 96.5 73 THR B CA 1
ATOM 2074 C C . THR B 1 73 ? 6.281 4.371 11.414 1 96.5 73 THR B C 1
ATOM 2076 O O . THR B 1 73 ? 5.59 3.375 11.641 1 96.5 73 THR B O 1
ATOM 2079 N N . GLY B 1 74 ? 5.734 5.5 11.047 1 96.56 74 GLY B N 1
ATOM 2080 C CA . GLY B 1 74 ? 4.328 5.656 10.711 1 96.56 74 GLY B CA 1
ATOM 2081 C C . GLY B 1 74 ? 3.936 7.102 10.453 1 96.56 74 GLY B C 1
ATOM 2082 O O . GLY B 1 74 ? 4.77 8 10.555 1 96.56 74 GLY B O 1
ATOM 2083 N N . PHE B 1 75 ? 2.705 7.277 10.055 1 97.56 75 PHE B N 1
ATOM 2084 C CA . PHE B 1 75 ? 2.186 8.625 9.836 1 97.56 75 PHE B CA 1
ATOM 2085 C C . PHE B 1 75 ? 0.688 8.68 10.117 1 97.56 75 PHE B C 1
ATOM 2087 O O . PHE B 1 75 ? 0.018 7.645 10.141 1 97.56 75 PHE B O 1
ATOM 2094 N N . ILE B 1 76 ? 0.25 9.875 10.469 1 98.06 76 ILE B N 1
ATOM 2095 C CA . ILE B 1 76 ? -1.163 10.219 10.586 1 98.06 76 ILE B CA 1
ATOM 2096 C C . ILE B 1 76 ? -1.531 11.258 9.523 1 98.06 76 ILE B C 1
ATOM 2098 O O . ILE B 1 76 ? -1.096 12.406 9.594 1 98.06 76 ILE B O 1
ATOM 2102 N N . ALA B 1 77 ? -2.309 10.797 8.562 1 96.69 77 ALA B N 1
ATOM 2103 C CA . ALA B 1 77 ? -2.785 11.703 7.52 1 96.69 77 ALA B CA 1
ATOM 2104 C C . ALA B 1 77 ? -4.113 12.344 7.91 1 96.69 77 ALA B C 1
ATOM 2106 O O . ALA B 1 77 ? -5.074 11.641 8.234 1 96.69 77 ALA B O 1
ATOM 2107 N N . VAL B 1 78 ? -4.129 13.617 7.957 1 97.44 78 VAL B N 1
ATOM 2108 C CA . VAL B 1 78 ? -5.328 14.422 8.18 1 97.44 78 VAL B CA 1
ATOM 2109 C C . VAL B 1 78 ? -5.461 15.469 7.078 1 97.44 78 VAL B C 1
ATOM 2111 O O . VAL B 1 78 ? -4.586 15.594 6.223 1 97.44 78 VAL B O 1
ATOM 2114 N N . ASN B 1 79 ? -6.629 16.156 7.137 1 96.19 79 ASN B N 1
ATOM 2115 C CA . ASN B 1 79 ? -6.898 17.062 6.027 1 96.19 79 ASN B CA 1
ATOM 2116 C C . ASN B 1 79 ? -7.43 18.406 6.523 1 96.19 79 ASN B C 1
ATOM 2118 O O . ASN B 1 79 ? -8.016 18.484 7.605 1 96.19 79 ASN B O 1
ATOM 2122 N N . LEU B 1 80 ? -7.191 19.422 5.688 1 96.5 80 LEU B N 1
ATOM 2123 C CA . LEU B 1 80 ? -7.832 20.703 5.957 1 96.5 80 LEU B CA 1
ATOM 2124 C C . LEU B 1 80 ? -9.352 20.547 6.027 1 96.5 80 LEU B C 1
ATOM 2126 O O . LEU B 1 80 ? -10 21.172 6.867 1 96.5 80 LEU B O 1
ATOM 2130 N N . PHE B 1 81 ? -9.82 19.766 5.082 1 95.75 81 PHE B N 1
ATOM 2131 C CA . PHE B 1 81 ? -11.25 19.516 4.977 1 95.75 81 PHE B CA 1
ATOM 2132 C C . PHE B 1 81 ? -11.547 18.016 4.996 1 95.75 81 PHE B C 1
ATOM 2134 O O . PHE B 1 81 ? -10.914 17.25 4.273 1 95.75 81 PHE B O 1
ATOM 2141 N N . SER B 1 82 ? -12.508 17.625 5.781 1 94.88 82 SER B N 1
ATOM 2142 C CA . SER B 1 82 ? -12.727 16.203 6.008 1 94.88 82 SER B CA 1
ATOM 2143 C C . SER B 1 82 ? -13.703 15.633 4.988 1 94.88 82 SER B C 1
ATOM 2145 O O . SER B 1 82 ? -13.836 14.414 4.863 1 94.88 82 SER B O 1
ATOM 2147 N N . TYR B 1 83 ? -14.391 16.453 4.227 1 93 83 TYR B N 1
ATOM 2148 C CA . TYR B 1 83 ? -15.414 16.016 3.283 1 93 83 TYR B CA 1
ATOM 2149 C C . TYR B 1 83 ? -14.789 15.273 2.104 1 93 83 TYR B C 1
ATOM 2151 O O . TYR B 1 83 ? -13.836 15.766 1.496 1 93 83 TYR B O 1
ATOM 2159 N N . THR B 1 84 ? -15.328 14.133 1.712 1 89.19 84 THR B N 1
ATOM 2160 C CA . THR B 1 84 ? -14.672 13.258 0.746 1 89.19 84 THR B CA 1
ATOM 2161 C C . THR B 1 84 ? -15.227 13.492 -0.657 1 89.19 84 THR B C 1
ATOM 2163 O O . THR B 1 84 ? -14.656 13.023 -1.643 1 89.19 84 THR B O 1
ATOM 2166 N N . LYS B 1 85 ? -16.297 14.164 -0.802 1 81.94 85 LYS B N 1
ATOM 2167 C CA . LYS B 1 85 ? -16.953 14.242 -2.105 1 81.94 85 LYS B CA 1
ATOM 2168 C C . LYS B 1 85 ? -16.844 15.641 -2.695 1 81.94 85 LYS B C 1
ATOM 2170 O O . LYS B 1 85 ? -17.609 16.016 -3.586 1 81.94 85 LYS B O 1
ATOM 2175 N N . ALA B 1 86 ? -15.852 16.312 -2.156 1 75.38 86 ALA B N 1
ATOM 2176 C CA . ALA B 1 86 ? -15.719 17.656 -2.705 1 75.38 86 ALA B CA 1
ATOM 2177 C C . ALA B 1 86 ? -15.141 17.625 -4.117 1 75.38 86 ALA B C 1
ATOM 2179 O O . ALA B 1 86 ? -14.055 17.094 -4.34 1 75.38 86 ALA B O 1
ATOM 2180 N N . LYS B 1 87 ? -15.938 18.016 -5.094 1 66.88 87 LYS B N 1
ATOM 2181 C CA . LYS B 1 87 ? -15.523 17.984 -6.492 1 66.88 87 LYS B CA 1
ATOM 2182 C C . LYS B 1 87 ? -14.922 19.328 -6.914 1 66.88 87 LYS B C 1
ATOM 2184 O O . LYS B 1 87 ? -14.344 19.438 -7.996 1 66.88 87 LYS B O 1
ATOM 2189 N N . SER B 1 88 ? -15.125 20.328 -6.141 1 65.62 88 SER B N 1
ATOM 2190 C CA . SER B 1 88 ? -14.602 21.656 -6.453 1 65.62 88 SER B CA 1
ATOM 2191 C C . SER B 1 88 ? -14.242 22.422 -5.184 1 65.62 88 SER B C 1
ATOM 2193 O O . SER B 1 88 ? -14.781 22.141 -4.109 1 65.62 88 SER B O 1
ATOM 2195 N N . PRO B 1 89 ? -13.211 23.344 -5.344 1 63.78 89 PRO B N 1
ATOM 2196 C CA . PRO B 1 89 ? -12.82 24.156 -4.191 1 63.78 89 PRO B CA 1
ATOM 2197 C C . PRO B 1 89 ? -14 24.906 -3.566 1 63.78 89 PRO B C 1
ATOM 2199 O O . PRO B 1 89 ? -13.961 25.234 -2.379 1 63.78 89 PRO B O 1
ATOM 2202 N N . ARG B 1 90 ? -14.984 25.219 -4.281 1 64.5 90 ARG B N 1
ATOM 2203 C CA . ARG B 1 90 ? -16.141 25.938 -3.768 1 64.5 90 ARG B CA 1
ATOM 2204 C C . ARG B 1 90 ? -16.828 25.172 -2.643 1 64.5 90 ARG B C 1
ATOM 2206 O O . ARG B 1 90 ? -17.453 25.766 -1.77 1 64.5 90 ARG B O 1
ATOM 2213 N N . VAL B 1 91 ? -16.391 23.906 -2.643 1 66.5 91 VAL B N 1
ATOM 2214 C CA . VAL B 1 91 ? -17.062 23.047 -1.681 1 66.5 91 VAL B CA 1
ATOM 2215 C C . VAL B 1 91 ? -16.328 23.078 -0.347 1 66.5 91 VAL B C 1
ATOM 2217 O O . VAL B 1 91 ? -16.828 22.594 0.667 1 66.5 91 VAL B O 1
ATOM 2220 N N . PHE B 1 92 ? -15.297 23.844 -0.376 1 72.38 92 PHE B N 1
ATOM 2221 C CA . PHE B 1 92 ? -14.469 23.875 0.821 1 72.38 92 PHE B CA 1
ATOM 2222 C C . PHE B 1 92 ? -15.195 24.578 1.962 1 72.38 92 PHE B C 1
ATOM 2224 O O . PHE B 1 92 ? -14.969 24.266 3.133 1 72.38 92 PHE B O 1
ATOM 2231 N N . LEU B 1 93 ? -16.141 25.469 1.611 1 71.44 93 LEU B N 1
ATOM 2232 C CA . LEU B 1 93 ? -16.891 26.172 2.65 1 71.44 93 LEU B CA 1
ATOM 2233 C C . LEU B 1 93 ? -17.688 25.188 3.498 1 71.44 93 LEU B C 1
ATOM 2235 O O . LEU B 1 93 ? -17.891 25.406 4.691 1 71.44 93 LEU B O 1
ATOM 2239 N N . ARG B 1 94 ? -18.016 24.062 2.988 1 79.56 94 ARG B N 1
ATOM 2240 C CA . ARG B 1 94 ? -18.75 23 3.689 1 79.56 94 ARG B CA 1
ATOM 2241 C C . ARG B 1 94 ? -17.906 21.734 3.805 1 79.56 94 ARG B C 1
ATOM 2243 O O . ARG B 1 94 ? -18.438 20.625 3.805 1 79.56 94 ARG B O 1
ATOM 2250 N N . GLY B 1 95 ? -16.625 22.094 3.844 1 92.12 95 GLY B N 1
ATOM 2251 C CA . GLY B 1 95 ? -15.719 20.969 3.74 1 92.12 95 GLY B CA 1
ATOM 2252 C C . GLY B 1 95 ? -15.5 20.266 5.059 1 92.12 95 GLY B C 1
ATOM 2253 O O . GLY B 1 95 ? -14.898 19.188 5.098 1 92.12 95 GLY B O 1
ATOM 2254 N N . ASN B 1 96 ? -16.016 20.875 6.156 1 94.56 96 ASN B N 1
ATOM 2255 C CA . ASN B 1 96 ? -15.875 20.281 7.48 1 94.56 96 ASN B CA 1
ATOM 2256 C C . ASN B 1 96 ? -17.219 20.141 8.18 1 94.56 96 ASN B C 1
ATOM 2258 O O . ASN B 1 96 ? -18.172 20.859 7.852 1 94.56 96 ASN B O 1
ATOM 2262 N N . ASP B 1 97 ? -17.328 19.172 9.031 1 94.5 97 ASP B N 1
ATOM 2263 C CA . ASP B 1 97 ? -18.484 19.062 9.922 1 94.5 97 ASP B CA 1
ATOM 2264 C C . ASP B 1 97 ? -18.109 19.406 11.359 1 94.5 97 ASP B C 1
ATOM 2266 O O . ASP B 1 97 ? -17.016 19.938 11.609 1 94.5 97 ASP B O 1
ATOM 2270 N N . GLU B 1 98 ? -18.953 19.219 12.289 1 93.38 98 GLU B N 1
ATOM 2271 C CA . GLU B 1 98 ? -18.766 19.656 13.664 1 93.38 98 GLU B CA 1
ATOM 2272 C C . GLU B 1 98 ? -17.656 18.875 14.359 1 93.38 98 GLU B C 1
ATOM 2274 O O . GLU B 1 98 ? -17.078 19.344 15.344 1 93.38 98 GLU B O 1
ATOM 2279 N N . GLN B 1 99 ? -17.312 17.703 13.828 1 95.62 99 GLN B N 1
ATOM 2280 C CA . GLN B 1 99 ? -16.359 16.828 14.484 1 95.62 99 GLN B CA 1
ATOM 2281 C C . GLN B 1 99 ? -14.945 17.062 13.961 1 95.62 99 GLN B C 1
ATOM 2283 O O . GLN B 1 99 ? -13.969 16.688 14.609 1 95.62 99 GLN B O 1
ATOM 2288 N N . SER B 1 100 ? -14.844 17.703 12.812 1 95.5 100 SER B N 1
ATOM 2289 C CA . SER B 1 100 ? -13.586 17.766 12.07 1 95.5 100 SER B CA 1
ATOM 2290 C C . SER B 1 100 ? -12.484 18.391 12.914 1 95.5 100 SER B C 1
ATOM 2292 O O . SER B 1 100 ? -11.438 17.781 13.133 1 95.5 100 SER B O 1
ATOM 2294 N N . LEU B 1 101 ? -12.742 19.578 13.422 1 93.06 101 LEU B N 1
ATOM 2295 C CA . LEU B 1 101 ? -11.711 20.281 14.164 1 93.06 101 LEU B CA 1
ATOM 2296 C C . LEU B 1 101 ? -11.406 19.594 15.477 1 93.06 101 LEU B C 1
ATOM 2298 O O . LEU B 1 101 ? -10.25 19.531 15.906 1 93.06 101 LEU B O 1
ATOM 2302 N N . GLU B 1 102 ? -12.375 19.078 16.141 1 95.12 102 GLU B N 1
ATOM 2303 C CA . GLU B 1 102 ? -12.18 18.375 17.391 1 95.12 102 GLU B CA 1
ATOM 2304 C C . GLU B 1 102 ? -11.305 17.141 17.203 1 95.12 102 GLU B C 1
ATOM 2306 O O . GLU B 1 102 ? -10.438 16.859 18.031 1 95.12 102 GLU B O 1
ATOM 2311 N N . ILE B 1 103 ? -11.523 16.438 16.188 1 96.94 103 ILE B N 1
ATOM 2312 C CA . ILE B 1 103 ? -10.758 15.227 15.922 1 96.94 103 ILE B CA 1
ATOM 2313 C C . ILE B 1 103 ? -9.305 15.594 15.609 1 96.94 103 ILE B C 1
ATOM 2315 O O . ILE B 1 103 ? -8.383 14.922 16.062 1 96.94 103 ILE B O 1
ATOM 2319 N N . LEU B 1 104 ? -9.117 16.672 14.859 1 96.38 104 LEU B N 1
ATOM 2320 C CA . LEU B 1 104 ? -7.766 17.141 14.578 1 96.38 104 LEU B CA 1
ATOM 2321 C C . LEU B 1 104 ? -7.02 17.453 15.867 1 96.38 104 LEU B C 1
ATOM 2323 O O . LEU B 1 104 ? -5.867 17.047 16.031 1 96.38 104 LEU B O 1
ATOM 2327 N N . THR B 1 105 ? -7.688 18.109 16.766 1 94.06 105 THR B N 1
ATOM 2328 C CA . THR B 1 105 ? -7.09 18.453 18.047 1 94.06 105 THR B CA 1
ATOM 2329 C C . THR B 1 105 ? -6.711 17.188 18.812 1 94.06 105 THR B C 1
ATOM 2331 O O . THR B 1 105 ? -5.656 17.125 19.453 1 94.06 105 THR B O 1
ATOM 2334 N N . THR B 1 106 ? -7.559 16.219 18.75 1 96.25 106 THR B N 1
ATOM 2335 C CA . THR B 1 106 ? -7.285 14.938 19.391 1 96.25 106 THR B CA 1
ATOM 2336 C C . THR B 1 106 ? -6.039 14.289 18.797 1 96.25 106 THR B C 1
ATOM 2338 O O . THR B 1 106 ? -5.207 13.75 19.531 1 96.25 106 THR B O 1
ATOM 2341 N N . VAL B 1 107 ? -5.895 14.312 17.469 1 97.31 107 VAL B N 1
ATOM 2342 C CA . VAL B 1 107 ? -4.746 13.75 16.766 1 97.31 107 VAL B CA 1
ATOM 2343 C C . VAL B 1 107 ? -3.459 14.391 17.297 1 97.31 107 VAL B C 1
ATOM 2345 O O . VAL B 1 107 ? -2.473 13.695 17.547 1 97.31 107 VAL B O 1
ATOM 2348 N N . PHE B 1 108 ? -3.492 15.688 17.578 1 97.38 108 PHE B N 1
ATOM 2349 C CA . PHE B 1 108 ? -2.291 16.422 17.938 1 97.38 108 PHE B CA 1
ATOM 2350 C C . PHE B 1 108 ? -1.867 16.094 19.359 1 97.38 108 PHE B C 1
ATOM 2352 O O . PHE B 1 108 ? -0.752 16.406 19.781 1 97.38 108 PHE B O 1
ATOM 2359 N N . THR B 1 109 ? -2.703 15.406 20.109 1 95.88 109 THR B N 1
ATOM 2360 C CA . THR B 1 109 ? -2.342 15.016 21.469 1 95.88 109 THR B CA 1
ATOM 2361 C C . THR B 1 109 ? -1.531 13.719 21.469 1 95.88 109 THR B C 1
ATOM 2363 O O . THR B 1 109 ? -1.01 13.305 22.5 1 95.88 109 THR B O 1
ATOM 2366 N N . GLU B 1 110 ? -1.435 13.109 20.344 1 95.38 110 GLU B N 1
ATOM 2367 C CA . GLU B 1 110 ? -0.638 11.898 20.234 1 95.38 110 GLU B CA 1
ATOM 2368 C C . GLU B 1 110 ? 0.822 12.156 20.594 1 95.38 110 GLU B C 1
ATOM 2370 O O . GLU B 1 110 ? 1.479 13 19.984 1 95.38 110 GLU B O 1
ATOM 2375 N N . LYS B 1 111 ? 1.411 11.414 21.516 1 93.06 111 LYS B N 1
ATOM 2376 C CA . LYS B 1 111 ? 2.723 11.68 22.109 1 93.06 111 LYS B CA 1
ATOM 2377 C C . LYS B 1 111 ? 3.842 11.297 21.141 1 93.06 111 LYS B C 1
ATOM 2379 O O . LYS B 1 111 ? 4.945 11.836 21.219 1 93.06 111 LYS B O 1
ATOM 2384 N N . LYS B 1 112 ? 3.623 10.414 20.281 1 95.75 112 LYS B N 1
ATOM 2385 C CA . LYS B 1 112 ? 4.68 9.875 19.422 1 95.75 112 LYS B CA 1
ATOM 2386 C C . LYS B 1 112 ? 4.848 10.711 18.156 1 95.75 112 LYS B C 1
ATOM 2388 O O . LYS B 1 112 ? 5.613 10.344 17.266 1 95.75 112 LYS B O 1
ATOM 2393 N N . ILE B 1 113 ? 4.137 11.836 18.109 1 97.75 113 ILE B N 1
ATOM 2394 C CA . ILE B 1 113 ? 4.281 12.734 16.969 1 97.75 113 ILE B CA 1
ATOM 2395 C C . ILE B 1 113 ? 5.609 13.484 17.062 1 97.75 113 ILE B C 1
ATOM 2397 O O . ILE B 1 113 ? 5.887 14.141 18.078 1 97.75 113 ILE B O 1
ATOM 2401 N N . ASN B 1 114 ? 6.398 13.422 16.016 1 97.75 114 ASN B N 1
ATOM 2402 C CA . ASN B 1 114 ? 7.711 14.055 15.984 1 97.75 114 ASN B CA 1
ATOM 2403 C C . ASN B 1 114 ? 7.742 15.242 15.023 1 97.75 114 ASN B C 1
ATOM 2405 O O . ASN B 1 114 ? 8.594 16.125 15.148 1 97.75 114 ASN B O 1
ATOM 2409 N N . THR B 1 115 ? 6.902 15.227 14.062 1 98.25 115 THR B N 1
ATOM 2410 C CA . THR B 1 115 ? 6.844 16.312 13.078 1 98.25 115 THR B CA 1
ATOM 2411 C C . THR B 1 115 ? 5.43 16.453 12.523 1 98.25 115 THR B C 1
ATOM 2413 O O . THR B 1 115 ? 4.668 15.492 12.484 1 98.25 115 THR B O 1
ATOM 2416 N N . ILE B 1 116 ? 5.059 17.672 12.234 1 98.62 116 ILE B N 1
ATOM 2417 C CA . ILE B 1 116 ? 3.805 18.016 11.57 1 98.62 116 ILE B CA 1
ATOM 2418 C C . ILE B 1 116 ? 4.094 18.688 10.234 1 98.62 116 ILE B C 1
ATOM 2420 O O . ILE B 1 116 ? 4.762 19.719 10.18 1 98.62 116 ILE B O 1
ATOM 2424 N N . ILE B 1 117 ? 3.607 18.094 9.172 1 98.81 117 ILE B N 1
ATOM 2425 C CA . ILE B 1 117 ? 3.949 18.562 7.832 1 98.81 117 ILE B CA 1
ATOM 2426 C C . ILE B 1 117 ? 2.691 19.062 7.125 1 98.81 117 ILE B C 1
ATOM 2428 O O . ILE B 1 117 ? 1.777 18.281 6.848 1 98.81 117 ILE B O 1
ATOM 2432 N N . PHE B 1 118 ? 2.648 20.328 6.84 1 98.69 118 PHE B N 1
ATOM 2433 C CA . PHE B 1 118 ? 1.635 20.844 5.922 1 98.69 118 PHE B CA 1
ATOM 2434 C C . PHE B 1 118 ? 2.029 20.578 4.477 1 98.69 118 PHE B C 1
ATOM 2436 O O . PHE B 1 118 ? 3.01 21.125 3.979 1 98.69 118 PHE B O 1
ATOM 2443 N N . ALA B 1 119 ? 1.262 19.781 3.832 1 98.38 119 ALA B N 1
ATOM 2444 C CA . ALA B 1 119 ? 1.516 19.375 2.451 1 98.38 119 ALA B CA 1
ATOM 2445 C C . ALA B 1 119 ? 0.312 19.688 1.562 1 98.38 119 ALA B C 1
ATOM 2447 O O . ALA B 1 119 ? -0.136 18.812 0.804 1 98.38 119 ALA B O 1
ATOM 2448 N N . CYS B 1 120 ? -0.165 20.875 1.542 1 96.62 120 CYS B N 1
ATOM 2449 C CA . CYS B 1 120 ? -1.43 21.25 0.924 1 96.62 120 CYS B CA 1
ATOM 2450 C C . CYS B 1 120 ? -1.205 21.812 -0.472 1 96.62 120 CYS B C 1
ATOM 2452 O O . CYS B 1 120 ? -2.16 22.047 -1.217 1 96.62 120 CYS B O 1
ATOM 2454 N N . GLY B 1 121 ? 0.034 22.031 -0.81 1 95.88 121 GLY B N 1
ATOM 2455 C CA . GLY B 1 121 ? 0.322 22.625 -2.104 1 95.88 121 GLY B CA 1
ATOM 2456 C C . GLY B 1 121 ? -0.019 24.109 -2.164 1 95.88 121 GLY B C 1
ATOM 2457 O O . GLY B 1 121 ? 0.066 24.812 -1.155 1 95.88 121 GLY B O 1
ATOM 2458 N N . SER B 1 122 ? -0.355 24.562 -3.334 1 93.88 122 SER B N 1
ATOM 2459 C CA . SER B 1 122 ? -0.527 26 -3.562 1 93.88 122 SER B CA 1
ATOM 2460 C C . SER B 1 122 ? -1.906 26.469 -3.111 1 93.88 122 SER B C 1
ATOM 2462 O O . SER B 1 122 ? -2.191 27.672 -3.113 1 93.88 122 SER B O 1
ATOM 2464 N N . ILE B 1 123 ? -2.666 25.594 -2.66 1 93.5 123 ILE B N 1
ATOM 2465 C CA . ILE B 1 123 ? -4.059 25.938 -2.385 1 93.5 123 ILE B CA 1
ATOM 2466 C C . ILE B 1 123 ? -4.125 26.938 -1.234 1 93.5 123 ILE B C 1
ATOM 2468 O O . ILE B 1 123 ? -5.02 27.781 -1.193 1 93.5 123 ILE B O 1
ATOM 2472 N N . THR B 1 124 ? -3.25 26.828 -0.256 1 93.56 124 THR B N 1
ATOM 2473 C CA . THR B 1 124 ? -3.268 27.75 0.875 1 93.56 124 THR B CA 1
ATOM 2474 C C . THR B 1 124 ? -2.826 29.156 0.444 1 93.56 124 THR B C 1
ATOM 2476 O O . THR B 1 124 ? -3.049 30.125 1.162 1 93.56 124 THR B O 1
ATOM 2479 N N . ALA B 1 125 ? -2.211 29.219 -0.717 1 92.12 125 ALA B N 1
ATOM 2480 C CA . ALA B 1 125 ? -1.807 30.516 -1.261 1 92.12 125 ALA B CA 1
ATOM 2481 C C . ALA B 1 125 ? -2.873 31.078 -2.199 1 92.12 125 ALA B C 1
ATOM 2483 O O . ALA B 1 125 ? -2.91 32.281 -2.459 1 92.12 125 ALA B O 1
ATOM 2484 N N . THR B 1 126 ? -3.719 30.219 -2.703 1 91.81 126 THR B N 1
ATOM 2485 C CA . THR B 1 126 ? -4.605 30.672 -3.77 1 91.81 126 THR B CA 1
ATOM 2486 C C . THR B 1 126 ? -6.059 30.688 -3.297 1 91.81 126 THR B C 1
ATOM 2488 O O . THR B 1 126 ? -6.922 31.281 -3.945 1 91.81 126 THR B O 1
ATOM 2491 N N . SER B 1 127 ? -6.363 30.016 -2.248 1 91.94 127 SER B N 1
ATOM 2492 C CA . SER B 1 127 ? -7.715 29.953 -1.695 1 91.94 127 SER B CA 1
ATOM 2493 C C . SER B 1 127 ? -7.758 30.516 -0.28 1 91.94 127 SER B C 1
ATOM 2495 O O . SER B 1 127 ? -7.117 29.984 0.628 1 91.94 127 SER B O 1
ATOM 2497 N N . GLN B 1 128 ? -8.617 31.562 -0.153 1 93.12 128 GLN B N 1
ATOM 2498 C CA . GLN B 1 128 ? -8.75 32.188 1.161 1 93.12 128 GLN B CA 1
ATOM 2499 C C . GLN B 1 128 ? -9.305 31.203 2.184 1 93.12 128 GLN B C 1
ATOM 2501 O O . GLN B 1 128 ? -8.867 31.188 3.334 1 93.12 128 GLN B O 1
ATOM 2506 N N . VAL B 1 129 ? -10.219 30.438 1.748 1 93.19 129 VAL B N 1
ATOM 2507 C CA . VAL B 1 129 ? -10.852 29.469 2.641 1 93.19 129 VAL B CA 1
ATOM 2508 C C . VAL B 1 129 ? -9.82 28.453 3.117 1 93.19 129 VAL B C 1
ATOM 2510 O O . VAL B 1 129 ? -9.758 28.125 4.305 1 93.19 129 VAL B O 1
ATOM 2513 N N . ALA B 1 130 ? -9 27.938 2.234 1 94.38 130 ALA B N 1
ATOM 2514 C CA . ALA B 1 130 ? -7.949 26.984 2.584 1 94.38 130 ALA B CA 1
ATOM 2515 C C . ALA B 1 130 ? -6.898 27.625 3.486 1 94.38 130 ALA B C 1
ATOM 2517 O O . ALA B 1 130 ? -6.422 27 4.438 1 94.38 130 ALA B O 1
ATOM 2518 N N . TYR B 1 131 ? -6.633 28.859 3.148 1 95 131 TYR B N 1
ATOM 2519 C CA . TYR B 1 131 ? -5.676 29.594 3.965 1 95 131 TYR B CA 1
ATOM 2520 C C . TYR B 1 131 ? -6.172 29.734 5.398 1 95 131 TYR B C 1
ATOM 2522 O O . TYR B 1 131 ? -5.441 29.422 6.344 1 95 131 TYR B O 1
ATOM 2530 N N . GLU B 1 132 ? -7.363 30.172 5.551 1 94.88 132 GLU B N 1
ATOM 2531 C CA . GLU B 1 132 ? -7.938 30.391 6.875 1 94.88 132 GLU B CA 1
ATOM 2532 C C . GLU B 1 132 ? -8.047 29.078 7.652 1 94.88 132 GLU B C 1
ATOM 2534 O O . GLU B 1 132 ? -7.82 29.047 8.859 1 94.88 132 GLU B O 1
ATOM 2539 N N . GLN B 1 133 ? -8.375 28.062 6.953 1 95.75 133 GLN B N 1
ATOM 2540 C CA . GLN B 1 133 ? -8.477 26.766 7.602 1 95.75 133 GLN B CA 1
ATOM 2541 C C . GLN B 1 133 ? -7.105 26.281 8.078 1 95.75 133 GLN B C 1
ATOM 2543 O O . GLN B 1 133 ? -6.973 25.766 9.188 1 95.75 133 GLN B O 1
ATOM 2548 N N . ALA B 1 134 ? -6.09 26.422 7.242 1 96.56 134 ALA B N 1
ATOM 2549 C CA . ALA B 1 134 ? -4.727 26.062 7.637 1 96.56 134 ALA B CA 1
ATOM 2550 C C . ALA B 1 134 ? -4.285 26.859 8.859 1 96.56 134 ALA B C 1
ATOM 2552 O O . ALA B 1 134 ? -3.678 26.312 9.781 1 96.56 134 ALA B O 1
ATOM 2553 N N . LYS B 1 135 ? -4.625 28.109 8.844 1 96.19 135 LYS B N 1
ATOM 2554 C CA . LYS B 1 135 ? -4.281 28.969 9.977 1 96.19 135 LYS B CA 1
ATOM 2555 C C . LYS B 1 135 ? -5 28.516 11.242 1 96.19 135 LYS B C 1
ATOM 2557 O O . LYS B 1 135 ? -4.406 28.5 12.328 1 96.19 135 LYS B O 1
ATOM 2562 N N . THR B 1 136 ? -6.25 28.234 11.109 1 96.19 136 THR B N 1
ATOM 2563 C CA . THR B 1 136 ? -7.035 27.734 12.234 1 96.19 136 THR B CA 1
ATOM 2564 C C . THR B 1 136 ? -6.387 26.5 12.844 1 96.19 136 THR B C 1
ATOM 2566 O O . THR B 1 136 ? -6.254 26.391 14.062 1 96.19 136 THR B O 1
ATOM 2569 N N . ILE B 1 137 ? -5.945 25.516 11.992 1 97.19 137 ILE B N 1
ATOM 2570 C CA . ILE B 1 137 ? -5.297 24.297 12.445 1 97.19 137 ILE B CA 1
ATOM 2571 C C . ILE B 1 137 ? -3.965 24.625 13.109 1 97.19 137 ILE B C 1
ATOM 2573 O O . ILE B 1 137 ? -3.686 24.172 14.219 1 97.19 137 ILE B O 1
ATOM 2577 N N . TYR B 1 138 ? -3.193 25.469 12.492 1 97.12 138 TYR B N 1
ATOM 2578 C CA . TYR B 1 138 ? -1.894 25.875 13.023 1 97.12 138 TYR B CA 1
ATOM 2579 C C . TYR B 1 138 ? -2.037 26.516 14.398 1 97.12 138 TYR B C 1
ATOM 2581 O O . TYR B 1 138 ? -1.247 26.234 15.305 1 97.12 138 TYR B O 1
ATOM 2589 N N . ASP B 1 139 ? -2.986 27.312 14.508 1 96.06 139 ASP B N 1
ATOM 2590 C CA . ASP B 1 139 ? -3.174 28.078 15.742 1 96.06 139 ASP B CA 1
ATOM 2591 C C . ASP B 1 139 ? -3.566 27.156 16.906 1 96.06 139 ASP B C 1
ATOM 2593 O O . ASP B 1 139 ? -3.469 27.547 18.062 1 96.06 139 ASP B O 1
ATOM 2597 N N . GLN B 1 140 ? -4.051 25.984 16.625 1 95.69 140 GLN B N 1
ATOM 2598 C CA . GLN B 1 140 ? -4.414 25.031 17.656 1 95.69 140 GLN B CA 1
ATOM 2599 C C . GLN B 1 140 ? -3.182 24.312 18.203 1 95.69 140 GLN B C 1
ATOM 2601 O O . GLN B 1 140 ? -3.246 23.656 19.234 1 95.69 140 GLN B O 1
ATOM 2606 N N . LEU B 1 141 ? -2.092 24.359 17.516 1 96.62 141 LEU B N 1
ATOM 2607 C CA . LEU B 1 141 ? -0.877 23.641 17.891 1 96.62 141 LEU B CA 1
ATOM 2608 C C . LEU B 1 141 ? -0.205 24.312 19.094 1 96.62 141 LEU B C 1
ATOM 2610 O O . LEU B 1 141 ? -0.205 25.547 19.203 1 96.62 141 LEU B O 1
ATOM 2614 N N . SER B 1 142 ? 0.308 23.5 19.984 1 96.06 142 SER B N 1
ATOM 2615 C CA . SER B 1 142 ? 1.109 24.016 21.078 1 96.06 142 SER B CA 1
ATOM 2616 C C . SER B 1 142 ? 2.41 24.641 20.578 1 96.06 142 SER B C 1
ATOM 2618 O O . SER B 1 142 ? 2.775 24.469 19.422 1 96.06 142 SER B O 1
ATOM 2620 N N . ALA B 1 143 ? 3.074 25.328 21.484 1 96.31 143 ALA B N 1
ATOM 2621 C CA . ALA B 1 143 ? 4.355 25.938 21.125 1 96.31 143 ALA B CA 1
ATOM 2622 C C . ALA B 1 143 ? 5.359 24.875 20.672 1 96.31 143 ALA B C 1
ATOM 2624 O O . ALA B 1 143 ? 6.082 25.078 19.703 1 96.31 143 ALA B O 1
ATOM 2625 N N . LYS B 1 144 ? 5.375 23.797 21.391 1 96.38 144 LYS B N 1
ATOM 2626 C CA . LYS B 1 144 ? 6.27 22.688 21.047 1 96.38 144 LYS B CA 1
ATOM 2627 C C . LYS B 1 144 ? 5.938 22.141 19.656 1 96.38 144 LYS B C 1
ATOM 2629 O O . LYS B 1 144 ? 6.84 21.875 18.859 1 96.38 144 LYS B O 1
ATOM 2634 N N . GLN B 1 145 ? 4.676 22 19.375 1 96.75 145 GLN B N 1
ATOM 2635 C CA . GLN B 1 145 ? 4.227 21.453 18.078 1 96.75 145 GLN B CA 1
ATOM 2636 C C . GLN B 1 145 ? 4.527 22.438 16.953 1 96.75 145 GLN B C 1
ATOM 2638 O O . GLN B 1 145 ? 4.891 22.016 15.852 1 96.75 145 GLN B O 1
ATOM 2643 N N . LYS B 1 146 ? 4.355 23.703 17.219 1 96.94 146 LYS B N 1
ATOM 2644 C CA . LYS B 1 146 ? 4.68 24.703 16.203 1 96.94 146 LYS B CA 1
ATOM 2645 C C . LYS B 1 146 ? 6.156 24.641 15.828 1 96.94 146 LYS B C 1
ATOM 2647 O O . LYS B 1 146 ? 6.512 24.812 14.664 1 96.94 146 LYS B O 1
ATOM 2652 N N . LYS B 1 147 ? 6.969 24.328 16.766 1 96.75 147 LYS B N 1
ATOM 2653 C CA . LYS B 1 147 ? 8.406 24.234 16.516 1 96.75 147 LYS B CA 1
ATOM 2654 C C . LYS B 1 147 ? 8.719 23.031 15.609 1 96.75 147 LYS B C 1
ATOM 2656 O O . LYS B 1 147 ? 9.695 23.062 14.859 1 96.75 147 LYS B O 1
ATOM 2661 N N . MET B 1 148 ? 7.906 21.969 15.68 1 97.38 148 MET B N 1
ATOM 2662 C CA . MET B 1 148 ? 8.172 20.797 14.859 1 97.38 148 MET B CA 1
ATOM 2663 C C . MET B 1 148 ? 7.324 20.797 13.594 1 97.38 148 MET B C 1
ATOM 2665 O O . MET B 1 148 ? 7.195 19.781 12.922 1 97.38 148 MET B O 1
ATOM 2669 N N . THR B 1 149 ? 6.672 21.938 13.297 1 98.25 149 THR B N 1
ATOM 2670 C CA . THR B 1 149 ? 5.84 22.062 12.109 1 98.25 149 THR B CA 1
ATOM 2671 C C . THR B 1 149 ? 6.684 22.453 10.898 1 98.25 149 THR B C 1
ATOM 2673 O O . THR B 1 149 ? 7.535 23.328 10.984 1 98.25 149 THR B O 1
ATOM 2676 N N . LYS B 1 150 ? 6.496 21.703 9.836 1 98.62 150 LYS B N 1
ATOM 2677 C CA . LYS B 1 150 ? 7.176 21.922 8.562 1 98.62 150 LYS B CA 1
ATOM 2678 C C . LYS B 1 150 ? 6.176 22.047 7.422 1 98.62 150 LYS B C 1
ATOM 2680 O O . LYS B 1 150 ? 4.98 21.812 7.605 1 98.62 150 LYS B O 1
ATOM 2685 N N . VAL B 1 151 ? 6.719 22.484 6.25 1 98.44 151 VAL B N 1
ATOM 2686 C CA . VAL B 1 151 ? 5.922 22.531 5.027 1 98.44 151 VAL B CA 1
ATOM 2687 C C . VAL B 1 151 ? 6.656 21.781 3.914 1 98.44 151 VAL B C 1
ATOM 2689 O O . VAL B 1 151 ? 7.883 21.844 3.82 1 98.44 151 VAL B O 1
ATOM 2692 N N . LEU B 1 152 ? 5.855 21.078 3.1 1 98.56 152 LEU B N 1
ATOM 2693 C CA . LEU B 1 152 ? 6.41 20.391 1.934 1 98.56 152 LEU B CA 1
ATOM 2694 C C . LEU B 1 152 ? 6.641 21.375 0.792 1 98.56 152 LEU B C 1
ATOM 2696 O O . LEU B 1 152 ? 5.719 22.094 0.379 1 98.56 152 LEU B O 1
ATOM 2700 N N . ILE B 1 153 ? 7.902 21.344 0.277 1 98.12 153 ILE B N 1
ATOM 2701 C CA . ILE B 1 153 ? 8.234 22.281 -0.785 1 98.12 153 ILE B CA 1
ATOM 2702 C C . ILE B 1 153 ? 8.977 21.562 -1.906 1 98.12 153 ILE B C 1
ATOM 2704 O O . ILE B 1 153 ? 9.508 20.469 -1.701 1 98.12 153 ILE B O 1
ATOM 2708 N N . ASN B 1 154 ? 8.898 22.109 -3.049 1 97.31 154 ASN B N 1
ATOM 2709 C CA . ASN B 1 154 ? 9.742 21.609 -4.133 1 97.31 154 ASN B CA 1
ATOM 2710 C C . ASN B 1 154 ? 11.109 22.297 -4.137 1 97.31 154 ASN B C 1
ATOM 2712 O O . ASN B 1 154 ? 11.406 23.094 -3.248 1 97.31 154 ASN B O 1
ATOM 2716 N N . ALA B 1 155 ? 11.867 21.984 -5.121 1 96.06 155 ALA B N 1
ATOM 2717 C CA . ALA B 1 155 ? 13.242 22.484 -5.195 1 96.06 155 ALA B CA 1
ATOM 2718 C C . ALA B 1 155 ? 13.273 24 -5.293 1 96.06 155 ALA B C 1
ATOM 2720 O O . ALA B 1 155 ? 14.258 24.625 -4.891 1 96.06 155 ALA B O 1
ATOM 2721 N N . GLU B 1 156 ? 12.258 24.625 -5.785 1 96.12 156 GLU B N 1
ATOM 2722 C CA . GLU B 1 156 ? 12.188 26.078 -5.949 1 96.12 156 GLU B CA 1
ATOM 2723 C C . GLU B 1 156 ? 11.656 26.734 -4.684 1 96.12 156 GLU B C 1
ATOM 2725 O O . GLU B 1 156 ? 11.492 27.969 -4.645 1 96.12 156 GLU B O 1
ATOM 2730 N N . GLY B 1 157 ? 11.281 26.031 -3.684 1 95.06 157 GLY B N 1
ATOM 2731 C CA . GLY B 1 157 ? 10.789 26.578 -2.43 1 95.06 157 GLY B CA 1
ATOM 2732 C C . GLY B 1 157 ? 9.297 26.812 -2.43 1 95.06 157 GLY B C 1
ATOM 2733 O O . GLY B 1 157 ? 8.773 27.531 -1.564 1 95.06 157 GLY B O 1
ATOM 2734 N N . LYS B 1 158 ? 8.648 26.25 -3.4 1 95.94 158 LYS B N 1
ATOM 2735 C CA . LYS B 1 158 ? 7.207 26.438 -3.496 1 95.94 158 LYS B CA 1
ATOM 2736 C C . LYS B 1 158 ? 6.461 25.328 -2.76 1 95.94 158 LYS B C 1
ATOM 2738 O O . LYS B 1 158 ? 6.855 24.156 -2.824 1 95.94 158 LYS B O 1
ATOM 2743 N N . LEU B 1 159 ? 5.406 25.781 -2.109 1 97.38 159 LEU B N 1
ATOM 2744 C CA . LEU B 1 159 ? 4.555 24.797 -1.437 1 97.38 159 LEU B CA 1
ATOM 2745 C C . LEU B 1 159 ? 4.109 23.719 -2.406 1 97.38 159 LEU B C 1
ATOM 2747 O O . LEU B 1 159 ? 3.793 24 -3.562 1 97.38 159 LEU B O 1
ATOM 2751 N N . SER B 1 160 ? 4.074 22.469 -1.91 1 97.75 160 SER B N 1
ATOM 2752 C CA . SER B 1 160 ? 3.797 21.344 -2.812 1 97.75 160 SER B CA 1
ATOM 2753 C C . SER B 1 160 ? 2.863 20.328 -2.164 1 97.75 160 SER B C 1
ATOM 2755 O O . SER B 1 160 ? 2.764 20.266 -0.938 1 97.75 160 SER B O 1
ATOM 2757 N N . HIS B 1 161 ? 2.166 19.656 -2.988 1 97.38 161 HIS B N 1
ATOM 2758 C CA . HIS B 1 161 ? 1.351 18.5 -2.621 1 97.38 161 HIS B CA 1
ATOM 2759 C C . HIS B 1 161 ? 2.082 17.188 -2.908 1 97.38 161 HIS B C 1
ATOM 2761 O O . HIS B 1 161 ? 2.852 17.109 -3.867 1 97.38 161 HIS B O 1
ATOM 2767 N N . PRO B 1 162 ? 1.808 16.141 -2.129 1 95.62 162 PRO B N 1
ATOM 2768 C CA . PRO B 1 162 ? 2.51 14.875 -2.324 1 95.62 162 PRO B CA 1
ATOM 2769 C C . PRO B 1 162 ? 2.381 14.344 -3.75 1 95.62 162 PRO B C 1
ATOM 2771 O O . PRO B 1 162 ? 3.273 13.641 -4.234 1 95.62 162 PRO B O 1
ATOM 2774 N N . LEU B 1 163 ? 1.346 14.758 -4.453 1 92.94 163 LEU B N 1
ATOM 2775 C CA . LEU B 1 163 ? 1.091 14.234 -5.789 1 92.94 163 LEU B CA 1
ATOM 2776 C C . LEU B 1 163 ? 1.921 14.969 -6.832 1 92.94 163 LEU B C 1
ATOM 2778 O O . LEU B 1 163 ? 2.016 14.531 -7.98 1 92.94 163 LEU B O 1
ATOM 2782 N N . SER B 1 164 ? 2.486 16.047 -6.402 1 95.19 164 SER B N 1
ATOM 2783 C CA . SER B 1 164 ? 3.287 16.812 -7.352 1 95.19 164 SER B CA 1
ATOM 2784 C C . SER B 1 164 ? 4.469 15.992 -7.863 1 95.19 164 SER B C 1
ATOM 2786 O O . SER B 1 164 ? 5.223 15.422 -7.07 1 95.19 164 SER B O 1
ATOM 2788 N N . ILE B 1 165 ? 4.66 15.984 -9.141 1 93.44 165 ILE B N 1
ATOM 2789 C CA . ILE B 1 165 ? 5.723 15.211 -9.773 1 93.44 165 ILE B CA 1
ATOM 2790 C C . ILE B 1 165 ? 7.082 15.727 -9.305 1 93.44 165 ILE B C 1
ATOM 2792 O O . ILE B 1 165 ? 8.086 15.008 -9.375 1 93.44 165 ILE B O 1
ATOM 2796 N N . HIS B 1 166 ? 7.113 16.891 -8.789 1 94.94 166 HIS B N 1
ATOM 2797 C CA . HIS B 1 166 ? 8.367 17.547 -8.422 1 94.94 166 HIS B CA 1
ATOM 2798 C C . HIS B 1 166 ? 8.828 17.094 -7.035 1 94.94 166 HIS B C 1
ATOM 2800 O O . HIS B 1 166 ? 9.977 17.328 -6.656 1 94.94 166 HIS B O 1
ATOM 2806 N N . VAL B 1 167 ? 7.984 16.438 -6.301 1 96.81 167 VAL B N 1
ATOM 2807 C CA . VAL B 1 167 ? 8.367 16.109 -4.93 1 96.81 167 VAL B CA 1
ATOM 2808 C C . VAL B 1 167 ? 8.023 14.656 -4.625 1 96.81 167 VAL B C 1
ATOM 2810 O O . VAL B 1 167 ? 8.328 14.156 -3.543 1 96.81 167 VAL B O 1
ATOM 2813 N N . ARG B 1 168 ? 7.395 13.953 -5.5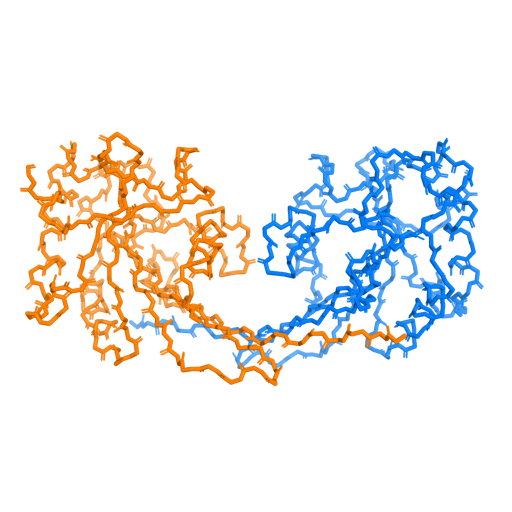 1 91.12 168 ARG B N 1
ATOM 2814 C CA . ARG B 1 168 ? 6.77 12.672 -5.18 1 91.12 168 ARG B CA 1
ATOM 2815 C C . ARG B 1 168 ? 7.824 11.617 -4.855 1 91.12 168 ARG B C 1
ATOM 2817 O O . ARG B 1 168 ? 7.551 10.672 -4.117 1 91.12 168 ARG B O 1
ATOM 2824 N N . ASN B 1 169 ? 9.141 11.805 -5.25 1 89.44 169 ASN B N 1
ATOM 2825 C CA . ASN B 1 169 ? 10.156 10.781 -5.031 1 89.44 169 ASN B CA 1
ATOM 2826 C C . ASN B 1 169 ? 11.008 11.094 -3.805 1 89.44 169 ASN B C 1
ATOM 2828 O O . ASN B 1 169 ? 11.562 10.188 -3.182 1 89.44 169 ASN B O 1
ATOM 2832 N N . GLU B 1 170 ? 11.07 12.32 -3.537 1 94.94 170 GLU B N 1
ATOM 2833 C CA . GLU B 1 170 ? 11.867 12.773 -2.398 1 94.94 170 GLU B CA 1
ATOM 2834 C C . GLU B 1 170 ? 11.305 14.07 -1.814 1 94.94 170 GLU B C 1
ATOM 2836 O O . GLU B 1 170 ? 11.266 15.094 -2.494 1 94.94 170 GLU B O 1
ATOM 2841 N N . TRP B 1 171 ? 10.969 14 -0.483 1 97.81 171 TRP B N 1
ATOM 2842 C CA . TRP B 1 171 ? 10.367 15.164 0.156 1 97.81 171 TRP B CA 1
ATOM 2843 C C . TRP B 1 171 ? 11.438 16.125 0.654 1 97.81 171 TRP B C 1
ATOM 2845 O O . TRP B 1 171 ? 12.445 15.703 1.225 1 97.81 171 TRP B O 1
ATOM 2855 N N . GLN B 1 172 ? 11.242 17.344 0.367 1 97.94 172 GLN B N 1
ATOM 2856 C CA . GLN B 1 172 ? 11.961 18.453 0.977 1 97.94 172 GLN B CA 1
ATOM 2857 C C . GLN B 1 172 ? 11.047 19.266 1.893 1 97.94 172 GLN B C 1
ATOM 2859 O O . GLN B 1 172 ? 9.961 19.688 1.482 1 97.94 172 GLN B O 1
ATOM 2864 N N . LEU B 1 173 ? 11.508 19.5 3.146 1 98.12 173 LEU B N 1
ATOM 2865 C CA . LEU B 1 173 ? 10.68 20.172 4.145 1 98.12 173 LEU B CA 1
ATOM 2866 C C . LEU B 1 173 ? 11.305 21.5 4.562 1 98.12 173 LEU B C 1
ATOM 2868 O O . LEU B 1 173 ? 12.523 21.594 4.742 1 98.12 173 LEU B O 1
ATOM 2872 N N . ALA B 1 174 ? 10.5 22.5 4.605 1 97.5 174 ALA B N 1
ATOM 2873 C CA . ALA B 1 174 ? 10.938 23.812 5.059 1 97.5 174 ALA B CA 1
ATOM 2874 C C . ALA B 1 174 ? 10.195 24.234 6.324 1 97.5 174 ALA B C 1
ATOM 2876 O O . ALA B 1 174 ? 9.273 23.547 6.766 1 97.5 174 ALA B O 1
ATOM 2877 N N . ASP B 1 175 ? 10.57 25.375 6.863 1 95.19 175 ASP B N 1
ATOM 2878 C CA . ASP B 1 175 ? 9.953 25.906 8.07 1 95.19 175 ASP B CA 1
ATOM 2879 C C . ASP B 1 175 ? 8.523 26.375 7.801 1 95.19 175 ASP B C 1
ATOM 2881 O O . ASP B 1 175 ? 8.227 26.875 6.711 1 95.19 175 ASP B O 1
ATOM 2885 N N . HIS B 1 176 ? 7.656 26.297 8.867 1 92.06 176 HIS B N 1
ATOM 2886 C CA . HIS B 1 176 ? 6.234 26.609 8.758 1 92.06 176 HIS B CA 1
ATOM 2887 C C . HIS B 1 176 ? 6.008 28.062 8.406 1 92.06 176 HIS B C 1
ATOM 2889 O O . HIS B 1 176 ? 4.914 28.453 7.984 1 92.06 176 HIS B O 1
ATOM 2895 N N . SER B 1 177 ? 6.984 28.922 8.562 1 89.69 177 SER B N 1
ATOM 2896 C CA . SER B 1 177 ? 6.84 30.344 8.234 1 89.69 177 SER B CA 1
ATOM 2897 C C . SER B 1 177 ? 6.465 30.531 6.773 1 89.69 177 SER B C 1
ATOM 2899 O O . SER B 1 177 ? 5.836 31.531 6.418 1 89.69 177 SER B O 1
ATOM 2901 N N . LEU B 1 178 ? 6.746 29.609 5.895 1 89.06 178 LEU B N 1
ATOM 2902 C CA . LEU B 1 178 ? 6.441 29.672 4.469 1 89.06 178 LEU B CA 1
ATOM 2903 C C . LEU B 1 178 ? 4.949 29.5 4.219 1 89.06 178 LEU B C 1
ATOM 2905 O O . LEU B 1 178 ? 4.438 29.891 3.17 1 89.06 178 LEU B O 1
ATOM 2909 N N . LEU B 1 179 ? 4.238 28.891 5.117 1 88.75 179 LEU B N 1
ATOM 2910 C CA . LEU B 1 179 ? 2.816 28.594 4.969 1 88.75 179 LEU B CA 1
ATOM 2911 C C . LEU B 1 179 ? 1.987 29.875 5.066 1 88.75 179 LEU B C 1
ATOM 2913 O O . LEU B 1 179 ? 0.91 29.969 4.473 1 88.75 179 LEU B O 1
ATOM 2917 N N . PHE B 1 180 ? 2.371 30.891 5.734 1 87.06 180 PHE B N 1
ATOM 2918 C CA . PHE B 1 180 ? 1.542 32.062 6.039 1 87.06 180 PHE B CA 1
ATOM 2919 C C . PHE B 1 180 ? 2.182 33.344 5.504 1 87.06 180 PHE B C 1
ATOM 2921 O O . PHE B 1 180 ? 1.899 34.438 5.996 1 87.06 180 PHE B O 1
ATOM 2928 N N . GLN B 1 181 ? 2.951 33.156 4.402 1 79.94 181 GLN B N 1
ATOM 2929 C CA . GLN B 1 181 ? 3.531 34.344 3.766 1 79.94 181 GLN B CA 1
ATOM 2930 C C . GLN B 1 181 ? 2.572 34.938 2.744 1 79.94 181 GLN B C 1
ATOM 2932 O O . GLN B 1 181 ? 1.739 34.25 2.174 1 79.94 181 GLN B O 1
#

Secondary structure (DSSP, 8-state):
--EEEEEEEEEEEEE-TTSSBEEEEEEEEEETTB-----EEEEEES------TTS--HHHHHHHHHHHHTT-SEEEE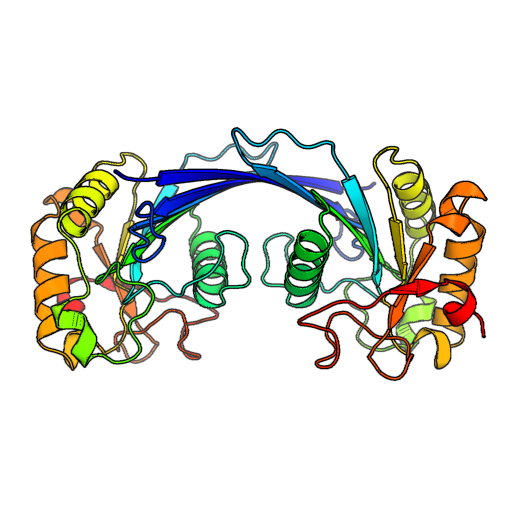EES--BS---SGGGGGG---TTHHHHHHHHHT-TTEEEEEE--TTHHHH-HHHHHHHHHHHHHS-HHHHHTEEEEE-TTS-B--TT-TTTSSS-EEEEGGGGG-/--EEEEEEEEEEEEE-TTSSBEEEEEEEEEETTB-----EEEEEES---S--TTS--HHHHHHHHHHHHTT-SEEEEEES--BS---SGGGGGG---TTHHHHHHHHHT-TTEEEEEE--TTHHHH-HHHHHHHHHHHHHS-HHHHHTEEEEE-TTS-B--TT-TTTSSS-EEEEGGGGG-